Protein AF-0000000079569499 (afdb_homodimer)

Sequence (338 aa):
MSEPSSSSEVTPVIRQRVGAYGVLTREYAGARQLLLTRISPWDYGAGMWTLPGGGIDHGEHPDDGVRREFEEETSLRVHPVRPAVVTSLHVTDYNRAGVLEDFQGIGIVYFVEAEPGQDLDDLQILEQDSSTDAVEWINIDALGKTDRVLTNVAKAALTLLTAAPSAMRMSEPSSSSEVTPVIRQRVGAYGVLTREYAGARQLLLTRISPWDYGAGMWTLPGGGIDHGEHPDDGVRREFEEETSLRVHPVRPAVVTSLHVTDYNRAGVLEDFQGIGIVYFVEAEPGQDLDDLQILEQDSSTDAVEWINIDALGKTDRVLTNVAKAALTLLTAAPSAMR

Radius of gyration: 22.86 Å; Cα contacts (8 Å, |Δi|>4): 719; chains: 2; bounding box: 67×57×56 Å

Structure (mmCIF, N/CA/C/O backbone):
data_AF-0000000079569499-model_v1
#
loop_
_entity.id
_entity.type
_entity.pdbx_description
1 polymer 'NUDIX domain-containing protein'
#
loop_
_atom_site.group_PDB
_atom_site.id
_atom_site.type_symbol
_atom_site.label_atom_id
_atom_site.label_alt_id
_atom_site.label_comp_id
_atom_site.label_asym_id
_atom_site.label_entity_id
_atom_site.label_seq_id
_atom_site.pdbx_PDB_ins_code
_atom_site.Cartn_x
_atom_site.Cartn_y
_atom_site.Cartn_z
_atom_site.occupancy
_atom_site.B_iso_or_equiv
_atom_site.auth_seq_id
_atom_site.auth_comp_id
_atom_site.auth_asym_id
_atom_site.auth_atom_id
_atom_site.pdbx_PDB_model_num
ATOM 1 N N . MET A 1 1 ? 43.969 -18.922 28.656 1 31.02 1 MET A N 1
ATOM 2 C CA . MET A 1 1 ? 42.906 -19.219 27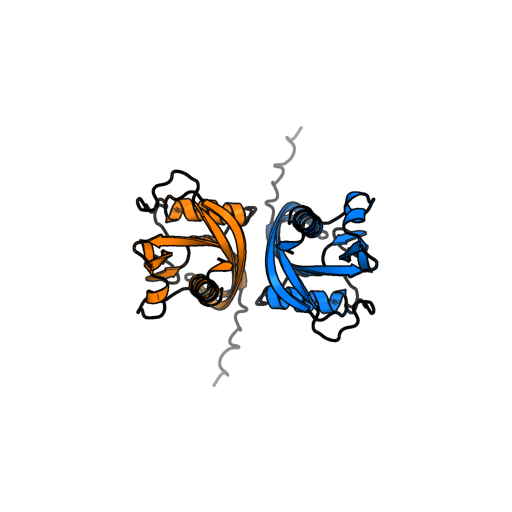.719 1 31.02 1 MET A CA 1
ATOM 3 C C . MET A 1 1 ? 42.219 -17.938 27.266 1 31.02 1 MET A C 1
ATOM 5 O O . MET A 1 1 ? 41.75 -17.141 28.094 1 31.02 1 MET A O 1
ATOM 9 N N . SER A 1 2 ? 42.5 -17.328 26.062 1 38.72 2 SER A N 1
ATOM 10 C CA . SER A 1 2 ? 42.062 -16.094 25.391 1 38.72 2 SER A CA 1
ATOM 11 C C . SER A 1 2 ? 40.562 -16.016 25.281 1 38.72 2 SER A C 1
ATOM 13 O O . SER A 1 2 ? 39.906 -17.031 25.031 1 38.72 2 SER A O 1
ATOM 15 N N . GLU A 1 3 ? 39.875 -15.102 25.938 1 42.59 3 GLU A N 1
ATOM 16 C CA . GLU A 1 3 ? 38.469 -14.82 25.844 1 42.59 3 GLU A CA 1
ATOM 17 C C . GLU A 1 3 ? 38 -14.805 24.391 1 42.59 3 GLU A C 1
ATOM 19 O O . GLU A 1 3 ? 38.688 -14.297 23.516 1 42.59 3 GLU A O 1
ATOM 24 N N . PRO A 1 4 ? 37.156 -15.812 23.906 1 40.69 4 PRO A N 1
ATOM 25 C CA . PRO A 1 4 ? 36.688 -15.797 22.516 1 40.69 4 PRO A CA 1
ATOM 26 C C . PRO A 1 4 ? 36.406 -14.383 22 1 40.69 4 PRO A C 1
ATOM 28 O O . PRO A 1 4 ? 36.219 -13.461 22.781 1 40.69 4 PRO A O 1
ATOM 31 N N . SER A 1 5 ? 36.812 -13.984 20.75 1 44.56 5 SER A N 1
ATOM 32 C CA . SER A 1 5 ? 36.719 -12.875 19.812 1 44.56 5 SER A CA 1
ATOM 33 C C . SER A 1 5 ? 35.375 -12.188 19.891 1 44.56 5 SER A C 1
ATOM 35 O O . SER A 1 5 ? 34.375 -12.805 20.312 1 44.56 5 SER A O 1
ATOM 37 N N . SER A 1 6 ? 35.156 -10.836 19.938 1 45.91 6 SER A N 1
ATOM 38 C CA . SER A 1 6 ? 34.125 -9.82 19.766 1 45.91 6 SER A CA 1
ATOM 39 C C . SER A 1 6 ? 33.156 -10.219 18.656 1 45.91 6 SER A C 1
ATOM 41 O O . SER A 1 6 ? 33.531 -10.359 17.5 1 45.91 6 SER A O 1
ATOM 43 N N . SER A 1 7 ? 32.281 -11.156 18.688 1 49 7 SER A N 1
ATOM 44 C CA . SER A 1 7 ? 31.234 -11.531 17.734 1 49 7 SER A CA 1
ATOM 45 C C . SER A 1 7 ? 30.703 -10.312 16.969 1 49 7 SER A C 1
ATOM 47 O O . SER A 1 7 ? 30.047 -9.453 17.562 1 49 7 SER A O 1
ATOM 49 N N . SER A 1 8 ? 31.375 -9.648 16.078 1 57.03 8 SER A N 1
ATOM 50 C CA . SER A 1 8 ? 31.047 -8.562 15.172 1 57.03 8 SER A CA 1
ATOM 51 C C . SER A 1 8 ? 29.578 -8.633 14.734 1 57.03 8 SER A C 1
ATOM 53 O O . SER A 1 8 ? 29.188 -9.57 14.039 1 57.03 8 SER A O 1
ATOM 55 N N . GLU A 1 9 ? 28.75 -8.25 15.508 1 69.44 9 GLU A N 1
ATOM 56 C CA . GLU A 1 9 ? 27.312 -8.25 15.25 1 69.44 9 GLU A CA 1
ATOM 57 C C . GLU A 1 9 ? 27.016 -7.723 13.852 1 69.44 9 GLU A C 1
ATOM 59 O O . GLU A 1 9 ? 27.359 -6.586 13.523 1 69.44 9 GLU A O 1
ATOM 64 N N . VAL A 1 10 ? 26.969 -8.523 12.875 1 81.88 10 VAL A N 1
ATOM 65 C CA . VAL A 1 10 ? 26.641 -8.188 11.492 1 81.88 10 VAL A CA 1
ATOM 66 C C . VAL A 1 10 ? 25.328 -7.414 11.453 1 81.88 10 VAL A C 1
ATOM 68 O O . VAL A 1 10 ? 24.312 -7.859 12.016 1 81.88 10 VAL A O 1
ATOM 71 N N . THR A 1 11 ? 25.375 -6.117 11.188 1 92.06 11 THR A N 1
ATOM 72 C CA . THR A 1 11 ? 24.188 -5.285 11.016 1 92.06 11 THR A CA 1
ATOM 73 C C . THR A 1 11 ? 23.422 -5.695 9.773 1 92.06 11 THR A C 1
ATOM 75 O O . THR A 1 11 ? 23.984 -5.766 8.68 1 92.06 11 THR A O 1
ATOM 78 N N . PRO A 1 12 ? 22.203 -6.066 9.883 1 96.12 12 PRO A N 1
ATOM 79 C CA . PRO A 1 12 ? 21.422 -6.484 8.719 1 96.12 12 PRO A CA 1
ATOM 80 C C . PRO A 1 12 ? 21.203 -5.355 7.711 1 96.12 12 PRO A C 1
ATOM 82 O O . PRO A 1 12 ? 21.094 -4.191 8.102 1 96.12 12 PRO A O 1
ATOM 85 N N . VAL A 1 13 ? 21.188 -5.754 6.41 1 96 13 VAL A N 1
ATOM 86 C CA . VAL A 1 13 ? 20.844 -4.812 5.355 1 96 13 VAL A CA 1
ATOM 87 C C . VAL A 1 13 ? 19.328 -4.637 5.305 1 96 13 VAL A C 1
ATOM 89 O O . VAL A 1 13 ? 18.578 -5.617 5.223 1 96 13 VAL A O 1
ATOM 92 N N . ILE A 1 14 ? 18.828 -3.381 5.348 1 96.75 14 ILE A N 1
ATOM 93 C CA . ILE A 1 14 ? 17.406 -3.084 5.316 1 96.75 14 ILE A CA 1
ATOM 94 C C . ILE A 1 14 ? 16.906 -3.127 3.877 1 96.75 14 ILE A C 1
ATOM 96 O O . ILE A 1 14 ? 17.5 -2.512 2.986 1 96.75 14 ILE A O 1
ATOM 100 N N . ARG A 1 15 ? 15.844 -3.9 3.641 1 96.25 15 ARG A N 1
ATOM 101 C CA . ARG A 1 15 ? 15.234 -4.012 2.322 1 96.25 15 ARG A CA 1
ATOM 102 C C . ARG A 1 15 ? 13.711 -3.932 2.416 1 96.25 15 ARG A C 1
ATOM 104 O O . ARG A 1 15 ? 13.109 -4.504 3.328 1 96.25 15 ARG A O 1
ATOM 111 N N . GLN A 1 16 ? 13.141 -3.178 1.576 1 97.12 16 GLN A N 1
ATOM 112 C CA . GLN A 1 16 ? 11.688 -3.117 1.437 1 97.12 16 GLN A CA 1
ATOM 113 C C . GLN A 1 16 ? 11.266 -3.379 -0.006 1 97.12 16 GLN A C 1
ATOM 115 O O . GLN A 1 16 ? 11.875 -2.852 -0.942 1 97.12 16 GLN A O 1
ATOM 120 N N . ARG A 1 17 ? 10.328 -4.25 -0.22 1 97 17 ARG A N 1
ATOM 121 C CA . ARG A 1 17 ? 9.781 -4.547 -1.542 1 97 17 ARG A CA 1
ATOM 122 C C . ARG A 1 17 ? 8.266 -4.398 -1.559 1 97 17 ARG A C 1
ATOM 124 O O . ARG A 1 17 ? 7.59 -4.777 -0.603 1 97 17 ARG A O 1
ATOM 131 N N . VAL A 1 18 ? 7.766 -3.814 -2.592 1 98.69 18 VAL A N 1
ATOM 132 C CA . VAL A 1 18 ? 6.328 -3.68 -2.803 1 98.69 18 VAL A CA 1
ATOM 133 C C . VAL A 1 18 ? 5.871 -4.641 -3.896 1 98.69 18 VAL A C 1
ATOM 135 O O . VAL A 1 18 ? 6.5 -4.73 -4.953 1 98.69 18 VAL A O 1
ATOM 138 N N . GLY A 1 19 ? 4.867 -5.387 -3.607 1 98.56 19 GLY A N 1
ATOM 139 C CA . GLY A 1 19 ? 4.215 -6.234 -4.594 1 98.56 19 GLY A CA 1
ATOM 140 C C . GLY A 1 19 ? 2.758 -5.887 -4.816 1 98.56 19 GLY A C 1
ATOM 141 O O . GLY A 1 19 ? 2.115 -5.297 -3.943 1 98.56 19 GLY A O 1
ATOM 142 N N . ALA A 1 20 ? 2.234 -6.176 -5.926 1 98.88 20 ALA A N 1
ATOM 143 C CA . ALA A 1 20 ? 0.837 -6 -6.312 1 98.88 20 ALA A CA 1
ATOM 144 C C . ALA A 1 20 ? 0.214 -7.332 -6.73 1 98.88 20 ALA A C 1
ATOM 146 O O . ALA A 1 20 ? 0.824 -8.102 -7.473 1 98.88 20 ALA A O 1
ATOM 147 N N . TYR A 1 21 ? -0.953 -7.582 -6.227 1 98.88 21 TYR A N 1
ATOM 148 C CA . TYR A 1 21 ? -1.625 -8.867 -6.395 1 98.88 21 TYR A CA 1
ATOM 149 C C . TYR A 1 21 ? -3.096 -8.672 -6.742 1 98.88 21 TYR A C 1
ATOM 151 O O . TYR A 1 21 ? -3.689 -7.645 -6.395 1 98.88 21 TYR A O 1
ATOM 159 N N . GLY A 1 22 ? -3.678 -9.625 -7.375 1 98.88 22 GLY A N 1
ATOM 160 C CA . GLY A 1 22 ? -5.062 -9.477 -7.793 1 98.88 22 GLY A CA 1
ATOM 161 C C . GLY A 1 22 ? -5.957 -10.602 -7.312 1 98.88 22 GLY A C 1
ATOM 162 O O . GLY A 1 22 ? -5.582 -11.773 -7.391 1 98.88 22 GLY A O 1
ATOM 163 N N . VAL A 1 23 ? -7.098 -10.234 -6.824 1 98.81 23 VAL A N 1
ATOM 164 C CA . VAL A 1 23 ? -8.18 -11.156 -6.488 1 98.81 23 VAL A CA 1
ATOM 165 C C . VAL A 1 23 ? -9.164 -11.234 -7.652 1 98.81 23 VAL A C 1
ATOM 167 O O . VAL A 1 23 ? -9.852 -10.258 -7.965 1 98.81 23 VAL A O 1
ATOM 170 N N . LEU A 1 24 ? -9.211 -12.297 -8.297 1 98.81 24 LEU A N 1
ATOM 171 C CA . LEU A 1 24 ? -10.195 -12.594 -9.336 1 98.81 24 LEU A CA 1
ATOM 172 C C . LEU A 1 24 ? -11.039 -13.797 -8.945 1 98.81 24 LEU A C 1
ATOM 174 O O . LEU A 1 24 ? -10.508 -14.891 -8.727 1 98.81 24 LEU A O 1
ATOM 178 N N . THR A 1 25 ? -12.352 -13.586 -8.875 1 98.06 25 THR A N 1
ATOM 179 C CA . THR A 1 25 ? -13.266 -14.656 -8.5 1 98.06 25 THR A CA 1
ATOM 180 C C . THR A 1 25 ? -14.266 -14.938 -9.617 1 98.06 25 THR A C 1
ATOM 182 O O . THR A 1 25 ? -14.453 -14.109 -10.516 1 98.06 25 THR A O 1
ATOM 185 N N . ARG A 1 26 ? -14.758 -16.031 -9.594 1 97.44 26 ARG A N 1
ATOM 186 C CA . ARG A 1 26 ? -15.852 -16.391 -10.484 1 97.44 26 ARG A CA 1
ATOM 187 C C . ARG A 1 26 ? -16.828 -17.344 -9.797 1 97.44 26 ARG A C 1
ATOM 189 O O . ARG A 1 26 ? -16.484 -17.953 -8.781 1 97.44 26 ARG A O 1
ATOM 196 N N . GLU A 1 27 ? -18.047 -17.344 -10.289 1 96.31 27 GLU A N 1
ATOM 197 C CA . GLU A 1 27 ? -19 -18.391 -9.938 1 96.31 27 GLU A CA 1
ATOM 198 C C . GLU A 1 27 ? -18.984 -19.516 -10.961 1 96.31 27 GLU A C 1
ATOM 200 O O . GLU A 1 27 ? -19.141 -19.266 -12.164 1 96.31 27 GLU A O 1
ATOM 205 N N . TYR A 1 28 ? -18.781 -20.719 -10.484 1 94.94 28 TYR A N 1
ATOM 206 C CA . TYR A 1 28 ? -18.75 -21.875 -11.367 1 94.94 28 TYR A CA 1
ATOM 207 C C . TYR A 1 28 ? -19.375 -23.094 -10.688 1 94.94 28 TYR A C 1
ATOM 209 O O . TYR A 1 28 ? -18.984 -23.469 -9.586 1 94.94 28 TYR A O 1
ATOM 217 N N . ALA A 1 29 ? -20.375 -23.656 -11.352 1 94.81 29 ALA A N 1
ATOM 218 C CA . ALA A 1 29 ? -21.062 -24.859 -10.891 1 94.81 29 ALA A CA 1
ATOM 219 C C . ALA A 1 29 ? -21.547 -24.703 -9.461 1 94.81 29 ALA A C 1
ATOM 221 O O . ALA A 1 29 ? -21.344 -25.594 -8.625 1 94.81 29 ALA A O 1
ATOM 222 N N . GLY A 1 30 ? -21.953 -23.516 -9.109 1 94.31 30 GLY A N 1
ATOM 223 C CA . GLY A 1 30 ? -22.594 -23.25 -7.828 1 94.31 30 GLY A CA 1
ATOM 224 C C . GLY A 1 30 ? -21.594 -22.906 -6.734 1 94.31 30 GLY A C 1
ATOM 225 O O . GLY A 1 30 ? -21.969 -22.781 -5.566 1 94.31 30 GLY A O 1
ATOM 226 N N . ALA A 1 31 ? -20.391 -22.875 -7.121 1 94.94 31 ALA A N 1
ATOM 227 C CA . ALA A 1 31 ? -19.359 -22.562 -6.133 1 94.94 31 ALA A CA 1
ATOM 228 C C . ALA A 1 31 ? -18.609 -21.281 -6.516 1 94.94 31 ALA A C 1
ATOM 230 O O . ALA A 1 31 ? -18.406 -21.016 -7.703 1 94.94 31 ALA A O 1
ATOM 231 N N . ARG A 1 32 ? -18.297 -20.562 -5.5 1 95.56 32 ARG A N 1
ATOM 232 C CA . ARG A 1 32 ? -17.406 -19.422 -5.719 1 95.56 32 ARG A CA 1
ATOM 233 C C . ARG A 1 32 ? -15.945 -19.859 -5.727 1 95.56 32 ARG A C 1
ATOM 235 O O . ARG A 1 32 ? -15.5 -20.562 -4.812 1 95.56 32 ARG A O 1
ATOM 242 N N . GLN A 1 33 ? -15.242 -19.406 -6.801 1 97.31 33 GLN A N 1
ATOM 243 C CA . GLN A 1 33 ? -13.852 -19.812 -6.957 1 97.31 33 GLN A CA 1
ATOM 244 C C . GLN A 1 33 ? -12.922 -18.609 -6.977 1 97.31 33 GLN A C 1
ATOM 246 O O . GLN A 1 33 ? -13.312 -17.531 -7.414 1 97.31 33 GLN A O 1
ATOM 251 N N . LEU A 1 34 ? -11.766 -18.859 -6.492 1 97.88 34 LEU A N 1
ATOM 252 C CA . LEU A 1 34 ? -10.672 -17.891 -6.492 1 97.88 34 LEU A CA 1
ATOM 253 C C . LEU A 1 34 ? -9.516 -18.375 -7.367 1 97.88 34 LEU A C 1
ATOM 255 O O . LEU A 1 34 ? -9.133 -19.547 -7.297 1 97.88 34 LEU A O 1
ATOM 259 N N . LEU A 1 35 ? -9.016 -17.484 -8.242 1 98.62 35 LEU A N 1
ATOM 260 C CA . LEU A 1 35 ? -7.867 -17.859 -9.062 1 98.62 35 LEU A CA 1
ATOM 261 C C . LEU A 1 35 ? -6.57 -17.734 -8.273 1 98.62 35 LEU A C 1
ATOM 263 O O . LEU A 1 35 ? -6.266 -16.656 -7.734 1 98.62 35 LEU A O 1
ATOM 267 N N . LEU A 1 36 ? -5.852 -18.812 -8.195 1 98.19 36 LEU A N 1
ATOM 268 C CA . LEU A 1 36 ? -4.582 -18.828 -7.477 1 98.19 36 LEU A CA 1
ATOM 269 C C . LEU A 1 36 ? -3.469 -19.391 -8.359 1 98.19 36 LEU A C 1
ATOM 271 O O . LEU A 1 36 ? -3.74 -20.094 -9.336 1 98.19 36 LEU A O 1
ATOM 275 N N . THR A 1 37 ? -2.238 -19.016 -8.023 1 97.56 37 THR A N 1
ATOM 276 C CA . THR A 1 37 ? -1.041 -19.609 -8.617 1 97.56 37 THR A CA 1
ATOM 277 C C . THR A 1 37 ? -0.187 -20.281 -7.547 1 97.56 37 THR A C 1
ATOM 279 O O . THR A 1 37 ? -0.33 -20 -6.359 1 97.56 37 THR A O 1
ATOM 282 N N . ARG A 1 38 ? 0.609 -21.188 -7.988 1 96.19 38 ARG A N 1
ATOM 283 C CA . ARG A 1 38 ? 1.53 -21.875 -7.086 1 96.19 38 ARG A CA 1
ATOM 284 C C . ARG A 1 38 ? 2.971 -21.453 -7.352 1 96.19 38 ARG A C 1
ATOM 286 O O . ARG A 1 38 ? 3.395 -21.375 -8.508 1 96.19 38 ARG A O 1
ATOM 293 N N . ILE A 1 39 ? 3.686 -21.141 -6.277 1 95.12 39 ILE A N 1
ATOM 294 C CA . ILE A 1 39 ? 5.078 -20.719 -6.379 1 95.12 39 ILE A CA 1
ATOM 295 C C . ILE A 1 39 ? 5.953 -21.906 -6.777 1 95.12 39 ILE A C 1
ATOM 297 O O . ILE A 1 39 ? 5.852 -22.969 -6.184 1 95.12 39 ILE A O 1
ATOM 301 N N . SER A 1 40 ? 6.801 -21.656 -7.727 1 93.69 40 SER A N 1
ATOM 302 C CA . SER A 1 40 ? 7.656 -22.688 -8.289 1 93.69 40 SER A CA 1
ATOM 303 C C . SER A 1 40 ? 8.656 -23.203 -7.254 1 93.69 40 SER A C 1
ATOM 305 O O . SER A 1 40 ? 9.016 -22.484 -6.324 1 93.69 40 SER A O 1
ATOM 307 N N . PRO A 1 41 ? 9.164 -24.422 -7.426 1 84.44 41 PRO A N 1
ATOM 308 C CA . PRO A 1 41 ? 10.078 -25.047 -6.469 1 84.44 41 PRO A CA 1
ATOM 309 C C . PRO A 1 41 ? 11.398 -24.281 -6.32 1 84.44 41 PRO A C 1
ATOM 311 O O . PRO A 1 41 ? 12.102 -24.453 -5.32 1 84.44 41 PRO A O 1
ATOM 314 N N . TRP A 1 42 ? 11.75 -23.516 -7.145 1 81.31 42 TRP A N 1
ATOM 315 C CA . TRP A 1 42 ? 13.062 -22.859 -7.113 1 81.31 42 TRP A CA 1
ATOM 316 C C . TRP A 1 42 ? 12.969 -21.469 -6.5 1 81.31 42 TRP A C 1
ATOM 318 O O . TRP A 1 42 ? 13.984 -20.797 -6.332 1 81.31 42 TRP A O 1
ATOM 328 N N . ASP A 1 43 ? 11.812 -21.109 -6.109 1 80.44 43 ASP A N 1
ATOM 329 C CA . ASP A 1 43 ? 11.617 -19.766 -5.59 1 80.44 43 ASP A CA 1
ATOM 330 C C . ASP A 1 43 ? 11.328 -19.781 -4.09 1 80.44 43 ASP A C 1
ATOM 332 O O . ASP A 1 43 ? 11.078 -20.859 -3.52 1 80.44 43 ASP A O 1
ATOM 336 N N . TYR A 1 44 ? 11.461 -18.656 -3.492 1 79.19 44 TYR A N 1
ATOM 337 C CA . TYR A 1 44 ? 11.086 -18.516 -2.092 1 79.19 44 TYR A CA 1
ATOM 338 C C . TYR A 1 44 ? 9.594 -18.766 -1.897 1 79.19 44 TYR A C 1
ATOM 340 O O . TYR A 1 44 ? 8.758 -18.203 -2.605 1 79.19 44 TYR A O 1
ATOM 348 N N . GLY A 1 45 ? 9.305 -19.703 -0.957 1 85.19 45 GLY A N 1
ATOM 349 C CA . GLY A 1 45 ? 7.922 -20.094 -0.733 1 85.19 45 GLY A CA 1
ATOM 350 C C . GLY A 1 45 ? 7.465 -21.219 -1.641 1 85.19 45 GLY A C 1
ATOM 351 O O . GLY A 1 45 ? 6.277 -21.328 -1.955 1 85.19 45 GLY A O 1
ATOM 352 N N . ALA A 1 46 ? 8.32 -22.016 -2.031 1 88.38 46 ALA A N 1
ATOM 353 C CA . ALA A 1 46 ? 8.055 -23.109 -2.955 1 88.38 46 ALA A CA 1
ATOM 354 C C . ALA A 1 46 ? 6.875 -23.953 -2.48 1 88.38 46 ALA A C 1
ATOM 356 O O . ALA A 1 46 ? 6.812 -24.344 -1.314 1 88.38 46 ALA A O 1
ATOM 357 N N . GLY A 1 47 ? 5.953 -24.062 -3.467 1 92.19 47 GLY A N 1
ATOM 358 C CA . GLY A 1 47 ? 4.82 -24.922 -3.201 1 92.19 47 GLY A CA 1
ATOM 359 C C . GLY A 1 47 ? 3.639 -24.203 -2.592 1 92.19 47 GLY A C 1
ATOM 360 O O . GLY A 1 47 ? 2.525 -24.734 -2.562 1 92.19 47 GLY A O 1
ATOM 361 N N . MET A 1 48 ? 3.857 -23.031 -2.131 1 94.75 48 MET A N 1
ATOM 362 C CA . MET A 1 48 ? 2.754 -22.266 -1.554 1 94.75 48 MET A CA 1
ATOM 363 C C . MET A 1 48 ? 1.845 -21.719 -2.646 1 94.75 48 MET A C 1
ATOM 365 O O . MET A 1 48 ? 2.291 -21.469 -3.77 1 94.75 48 MET A O 1
ATOM 369 N N . TRP A 1 49 ? 0.609 -21.578 -2.318 1 96.44 49 TRP A N 1
ATOM 370 C CA . TRP A 1 49 ? -0.362 -20.953 -3.215 1 96.44 49 TRP A CA 1
ATOM 371 C C . TRP A 1 49 ? -0.548 -19.469 -2.879 1 96.44 49 TRP A C 1
ATOM 373 O O . TRP A 1 49 ? -0.6 -19.094 -1.705 1 96.44 49 TRP A O 1
ATOM 383 N N . THR A 1 50 ? -0.601 -18.734 -3.902 1 97.5 50 THR A N 1
ATOM 384 C CA . THR A 1 50 ? -0.64 -17.281 -3.748 1 97.5 50 THR A CA 1
ATOM 385 C C . THR A 1 50 ? -1.584 -16.656 -4.77 1 97.5 50 THR A C 1
ATOM 387 O O . THR A 1 50 ? -2.217 -17.359 -5.555 1 97.5 50 THR A O 1
ATOM 390 N N . LEU A 1 51 ? -1.831 -15.375 -4.652 1 98.69 51 LEU A N 1
ATOM 391 C CA . LEU A 1 51 ? -2.543 -14.617 -5.676 1 98.69 51 LEU A CA 1
ATOM 392 C C . LEU A 1 51 ? -1.63 -14.312 -6.859 1 98.69 51 LEU A C 1
ATOM 394 O O . LEU A 1 51 ? -0.439 -14.047 -6.676 1 98.69 51 LEU A O 1
ATOM 398 N N . PRO A 1 52 ? -2.207 -14.375 -8.109 1 98.44 52 PRO A N 1
ATOM 399 C CA . PRO A 1 52 ? -1.381 -13.836 -9.195 1 98.44 52 PRO A CA 1
ATOM 400 C C . PRO A 1 52 ? -0.899 -12.414 -8.914 1 98.44 52 PRO A C 1
ATOM 402 O O . PRO A 1 52 ? -1.677 -11.578 -8.445 1 98.44 52 PRO A O 1
ATOM 405 N N . GLY A 1 53 ? 0.243 -12.172 -9.141 1 97.94 53 GLY A N 1
ATOM 406 C CA . GLY A 1 53 ? 0.899 -10.922 -8.805 1 97.94 53 GLY A CA 1
ATOM 407 C C . GLY A 1 53 ? 2.367 -11.086 -8.453 1 97.94 53 GLY A C 1
ATOM 408 O O . GLY A 1 53 ? 2.932 -12.172 -8.633 1 97.94 53 GLY A O 1
ATOM 409 N N . GLY A 1 54 ? 3.014 -10.023 -8.055 1 96.81 54 GLY A N 1
ATOM 410 C CA . GLY A 1 54 ? 4.43 -10.031 -7.715 1 96.81 54 GLY A CA 1
ATOM 411 C C . GLY A 1 54 ? 5 -8.648 -7.496 1 96.81 54 GLY A C 1
ATOM 412 O O . GLY A 1 54 ? 4.254 -7.668 -7.414 1 96.81 54 GLY A O 1
ATOM 413 N N . GLY A 1 55 ? 6.277 -8.656 -7.316 1 97 55 GLY A N 1
ATOM 414 C CA . GLY A 1 55 ? 6.949 -7.375 -7.141 1 97 55 GLY A CA 1
ATOM 415 C C . GLY A 1 55 ? 6.738 -6.426 -8.305 1 97 55 GLY A C 1
ATOM 416 O O . GLY A 1 55 ? 6.73 -6.852 -9.461 1 97 55 GLY A O 1
ATOM 417 N N . ILE A 1 56 ? 6.555 -5.105 -7.992 1 98.06 56 ILE A N 1
ATOM 418 C CA . ILE A 1 56 ? 6.473 -4.105 -9.047 1 98.06 56 ILE A CA 1
ATOM 419 C C . ILE A 1 56 ? 7.875 -3.682 -9.477 1 98.06 56 ILE A C 1
ATOM 421 O O . ILE A 1 56 ? 8.805 -3.707 -8.664 1 98.06 56 ILE A O 1
ATOM 425 N N . ASP A 1 57 ? 8.062 -3.293 -10.719 1 97.5 57 ASP A N 1
ATOM 426 C CA . ASP A 1 57 ? 9.312 -2.709 -11.18 1 97.5 57 ASP A CA 1
ATOM 427 C C . ASP A 1 57 ? 9.461 -1.271 -10.695 1 97.5 57 ASP A C 1
ATOM 429 O O . ASP A 1 57 ? 8.469 -0.583 -10.461 1 97.5 57 ASP A O 1
ATOM 433 N N . HIS A 1 58 ? 10.68 -0.894 -10.508 1 97.75 58 HIS A N 1
ATOM 434 C CA . HIS A 1 58 ? 10.906 0.488 -10.094 1 97.75 58 HIS A CA 1
ATOM 435 C C . HIS A 1 58 ? 10.266 1.465 -11.078 1 97.75 58 HIS A C 1
ATOM 437 O O . HIS A 1 58 ? 10.469 1.354 -12.289 1 97.75 58 HIS A O 1
ATOM 443 N N . GLY A 1 59 ? 9.539 2.402 -10.602 1 97.88 59 GLY A N 1
ATOM 444 C CA . GLY A 1 59 ? 8.859 3.387 -11.43 1 97.88 59 GLY A CA 1
ATOM 445 C C . GLY A 1 59 ? 7.504 2.916 -11.93 1 97.88 59 GLY A C 1
ATOM 446 O O . GLY A 1 59 ? 6.711 3.713 -12.43 1 97.88 59 GLY A O 1
ATOM 447 N N . GLU A 1 60 ? 7.211 1.667 -11.75 1 98.12 60 GLU A N 1
ATOM 448 C CA . GLU A 1 60 ? 5.961 1.076 -12.211 1 98.12 60 GLU A CA 1
ATOM 449 C C . GLU A 1 60 ? 4.82 1.354 -11.234 1 98.12 60 GLU A C 1
ATOM 451 O O . GLU A 1 60 ? 4.984 1.196 -10.023 1 98.12 60 GLU A O 1
ATOM 456 N N . HIS A 1 61 ? 3.711 1.904 -11.742 1 98.62 61 HIS A N 1
ATOM 457 C CA . HIS A 1 61 ? 2.531 2.006 -10.891 1 98.62 61 HIS A CA 1
ATOM 458 C C . HIS A 1 61 ? 2.033 0.627 -10.469 1 98.62 61 HIS A C 1
ATOM 460 O O . HIS A 1 61 ? 1.956 -0.287 -11.297 1 98.62 61 HIS A O 1
ATOM 466 N N . PRO A 1 62 ? 1.628 0.48 -9.211 1 98.75 62 PRO A N 1
ATOM 467 C CA . PRO A 1 62 ? 1.164 -0.833 -8.758 1 98.75 62 PRO A CA 1
ATOM 468 C C . PRO A 1 62 ? 0.019 -1.38 -9.609 1 98.75 62 PRO A C 1
ATOM 470 O O . PRO A 1 62 ? -0.077 -2.592 -9.812 1 98.75 62 PRO A O 1
ATOM 473 N N . ASP A 1 63 ? -0.839 -0.498 -10.164 1 98.75 63 ASP A N 1
ATOM 474 C CA . ASP A 1 63 ? -1.893 -0.929 -11.07 1 98.75 63 ASP A CA 1
ATOM 475 C C . ASP A 1 63 ? -1.308 -1.632 -12.297 1 98.75 63 ASP A C 1
ATOM 477 O O . ASP A 1 63 ? -1.835 -2.652 -12.742 1 98.75 63 ASP A O 1
ATOM 481 N N . ASP A 1 64 ? -0.264 -1.091 -12.805 1 98.69 64 ASP A N 1
ATOM 482 C CA . ASP A 1 64 ? 0.38 -1.677 -13.977 1 98.69 64 ASP A CA 1
ATOM 483 C C . ASP A 1 64 ? 1.103 -2.973 -13.617 1 98.69 64 ASP A C 1
ATOM 485 O O . ASP A 1 64 ? 1.147 -3.908 -14.422 1 98.69 64 ASP A O 1
ATOM 489 N N . GLY A 1 65 ? 1.644 -2.992 -12.406 1 98.44 65 GLY A N 1
ATOM 490 C CA . GLY A 1 65 ? 2.301 -4.199 -11.93 1 98.44 65 GLY A CA 1
ATOM 491 C C . GLY A 1 65 ? 1.376 -5.398 -11.867 1 98.44 65 GLY A C 1
ATOM 492 O O . GLY A 1 65 ? 1.707 -6.473 -12.375 1 98.44 65 GLY A O 1
ATOM 493 N N . VAL A 1 66 ? 0.2 -5.219 -11.273 1 98.62 66 VAL A N 1
ATOM 494 C CA . VAL A 1 66 ? -0.728 -6.336 -11.133 1 98.62 66 VAL A CA 1
ATOM 495 C C . VAL A 1 66 ? -1.216 -6.773 -12.516 1 98.62 66 VAL A C 1
ATOM 497 O O . VAL A 1 66 ? -1.401 -7.965 -12.766 1 98.62 66 VAL A O 1
ATOM 500 N N . ARG A 1 67 ? -1.442 -5.824 -13.469 1 98.62 67 ARG A N 1
ATOM 501 C CA . ARG A 1 67 ? -1.84 -6.172 -14.828 1 98.62 67 ARG A CA 1
ATOM 502 C C . ARG A 1 67 ? -0.777 -7.027 -15.508 1 98.62 67 ARG A C 1
ATOM 504 O O . ARG A 1 67 ? -1.086 -8.078 -16.078 1 98.62 67 ARG A O 1
ATOM 511 N N . ARG A 1 68 ? 0.459 -6.578 -15.438 1 98 68 ARG A N 1
ATOM 512 C CA . ARG A 1 68 ? 1.567 -7.27 -16.078 1 98 68 ARG A CA 1
ATOM 513 C C . ARG A 1 68 ? 1.764 -8.664 -15.5 1 98 68 ARG A C 1
ATOM 515 O O . ARG A 1 68 ? 1.797 -9.648 -16.234 1 98 68 ARG A O 1
ATOM 522 N N . GLU A 1 69 ? 1.851 -8.719 -14.18 1 97.62 69 GLU A N 1
ATOM 523 C CA . GLU A 1 69 ? 2.088 -9.992 -13.508 1 97.62 69 GLU A CA 1
ATOM 524 C C . GLU A 1 69 ? 0.94 -10.969 -13.75 1 97.62 69 GLU A C 1
ATOM 526 O O . GLU A 1 69 ? 1.162 -12.172 -13.891 1 97.62 69 GLU A O 1
ATOM 531 N N . PHE A 1 70 ? -0.297 -10.523 -13.781 1 98 70 PHE A N 1
ATOM 532 C CA . PHE A 1 70 ? -1.452 -11.375 -14.031 1 98 70 PHE A CA 1
ATOM 533 C C . PHE A 1 70 ? -1.36 -12.023 -15.414 1 98 70 PHE A C 1
ATOM 535 O O . PHE A 1 70 ? -1.607 -13.219 -15.562 1 98 70 PHE A O 1
ATOM 542 N N . GLU A 1 71 ? -1.021 -11.164 -16.344 1 97.88 71 GLU A N 1
ATOM 543 C CA . GLU A 1 71 ? -0.89 -11.688 -17.703 1 97.88 71 GLU A CA 1
ATOM 544 C C . GLU A 1 71 ? 0.24 -12.703 -17.797 1 97.88 71 GLU A C 1
ATOM 546 O O . GLU A 1 71 ? 0.069 -13.781 -18.375 1 97.88 71 GLU A O 1
ATOM 551 N N . GLU A 1 72 ? 1.311 -12.391 -17.219 1 97.62 72 GLU A N 1
ATOM 552 C CA . GLU A 1 72 ? 2.477 -13.266 -17.25 1 97.62 72 GLU A CA 1
ATOM 553 C C . GLU A 1 72 ? 2.174 -14.609 -16.594 1 97.62 72 GLU A C 1
ATOM 555 O O . GLU A 1 72 ? 2.584 -15.664 -17.094 1 97.62 72 GLU A O 1
ATOM 560 N N . GLU A 1 73 ? 1.428 -14.57 -15.477 1 97.94 73 GLU A N 1
ATOM 561 C CA . GLU A 1 73 ? 1.282 -15.758 -14.641 1 97.94 73 GLU A CA 1
ATOM 562 C C . GLU A 1 73 ? 0.022 -16.531 -15.008 1 97.94 73 GLU A C 1
ATOM 564 O O . GLU A 1 73 ? -0.122 -17.703 -14.633 1 97.94 73 GLU A O 1
ATOM 569 N N . THR A 1 74 ? -1.004 -15.953 -15.766 1 98.06 74 THR A N 1
ATOM 570 C CA . THR A 1 74 ? -2.295 -16.609 -15.969 1 98.06 74 THR A CA 1
ATOM 571 C C . THR A 1 74 ? -2.758 -16.438 -17.406 1 98.06 74 THR A C 1
ATOM 573 O O . THR A 1 74 ? -3.725 -17.078 -17.828 1 98.06 74 THR A O 1
ATOM 576 N N . SER A 1 75 ? -2.09 -15.586 -18.203 1 98.12 75 SER A N 1
ATOM 577 C CA . SER A 1 75 ? -2.441 -15.219 -19.578 1 98.12 75 SER A CA 1
ATOM 578 C C . SER A 1 75 ? -3.686 -14.336 -19.609 1 98.12 75 SER A C 1
ATOM 580 O O . SER A 1 75 ? -4.133 -13.922 -20.672 1 98.12 75 SER A O 1
ATOM 582 N N . LEU A 1 76 ? -4.289 -14.023 -18.484 1 98.44 76 LEU A N 1
ATOM 583 C CA . LEU A 1 76 ? -5.484 -13.188 -18.438 1 98.44 76 LEU A CA 1
ATOM 584 C C . LEU A 1 76 ? -5.105 -11.711 -18.391 1 98.44 76 LEU A C 1
ATOM 586 O O . LEU A 1 76 ? -4.176 -11.328 -17.672 1 98.44 76 LEU A O 1
ATOM 590 N N . ARG A 1 77 ? -5.734 -10.969 -19.188 1 98.56 77 ARG A N 1
ATOM 591 C CA . ARG A 1 77 ? -5.676 -9.516 -19.062 1 98.56 77 ARG A CA 1
ATOM 592 C C . ARG A 1 77 ? -6.75 -9.008 -18.109 1 98.56 77 ARG A C 1
ATOM 594 O O . ARG A 1 77 ? -7.93 -9.32 -18.266 1 98.56 77 ARG A O 1
ATOM 601 N N . VAL A 1 78 ? -6.336 -8.227 -17.078 1 98.75 78 VAL A N 1
ATOM 602 C CA . VAL A 1 78 ? -7.281 -7.773 -16.062 1 98.75 78 VAL A CA 1
ATOM 603 C C . VAL A 1 78 ? -7.148 -6.266 -15.867 1 98.75 78 VAL A C 1
ATOM 605 O O . VAL A 1 78 ? -6.168 -5.66 -16.297 1 98.75 78 VAL A O 1
ATOM 608 N N . HIS A 1 79 ? -8.117 -5.66 -15.328 1 98 79 HIS A N 1
ATOM 609 C CA . HIS A 1 79 ? -8.047 -4.289 -14.836 1 98 79 HIS A CA 1
ATOM 610 C C . HIS A 1 79 ? -8.289 -4.234 -13.328 1 98 79 HIS A C 1
ATOM 612 O O . HIS A 1 79 ? -9.211 -4.875 -12.82 1 98 79 HIS A O 1
ATOM 618 N N . PRO A 1 80 ? -7.379 -3.543 -12.664 1 98.31 80 PRO A N 1
ATOM 619 C CA . PRO A 1 80 ? -7.633 -3.334 -11.234 1 98.31 80 PRO A CA 1
ATOM 620 C C . PRO A 1 80 ? -8.859 -2.461 -10.977 1 98.31 80 PRO A C 1
ATOM 622 O O . PRO A 1 80 ? -8.992 -1.39 -11.57 1 98.31 80 PRO A O 1
ATOM 625 N N . VAL A 1 81 ? -9.758 -2.893 -10.109 1 97.75 81 VAL A N 1
ATOM 626 C CA . VAL A 1 81 ? -10.961 -2.15 -9.758 1 97.75 81 VAL A CA 1
ATOM 627 C C . VAL A 1 81 ? -10.672 -1.216 -8.586 1 97.75 81 VAL A C 1
ATOM 629 O O . VAL A 1 81 ? -10.93 -0.012 -8.664 1 97.75 81 VAL A O 1
ATOM 632 N N . ARG A 1 82 ? -10.156 -1.742 -7.523 1 96.94 82 ARG A N 1
ATOM 633 C CA . ARG A 1 82 ? -9.766 -1.003 -6.328 1 96.94 82 ARG A CA 1
ATOM 634 C C . ARG A 1 82 ? -8.859 -1.847 -5.434 1 96.94 82 ARG A C 1
ATOM 636 O O . ARG A 1 82 ? -8.93 -3.076 -5.461 1 96.94 82 ARG A O 1
ATOM 643 N N . PRO A 1 83 ? -8.023 -1.141 -4.648 1 98.44 83 PRO A N 1
ATOM 644 C CA . PRO A 1 83 ? -7.312 -1.911 -3.625 1 98.44 83 PRO A CA 1
ATOM 645 C C . PRO A 1 83 ? -8.258 -2.51 -2.582 1 98.44 83 PRO A C 1
ATOM 647 O O . PRO A 1 83 ? -9.227 -1.865 -2.182 1 98.44 83 PRO A O 1
ATOM 650 N N . ALA A 1 84 ? -8.016 -3.766 -2.248 1 97.88 84 ALA A N 1
ATOM 651 C CA . ALA A 1 84 ? -8.859 -4.484 -1.298 1 97.88 84 ALA A CA 1
ATOM 652 C C . ALA A 1 84 ? -8.258 -4.457 0.103 1 97.88 84 ALA A C 1
ATOM 654 O O . ALA A 1 84 ? -8.953 -4.18 1.082 1 97.88 84 ALA A O 1
ATOM 655 N N . VAL A 1 85 ? -7.012 -4.75 0.16 1 98.31 85 VAL A N 1
ATOM 656 C CA . VAL A 1 85 ? -6.316 -4.844 1.439 1 98.31 85 VAL A CA 1
ATOM 657 C C . VAL A 1 85 ? -4.812 -4.711 1.222 1 98.31 85 VAL A C 1
ATOM 659 O O . VAL A 1 85 ? -4.316 -4.93 0.112 1 98.31 85 VAL A O 1
ATOM 662 N N . VAL A 1 86 ? -4.102 -4.238 2.236 1 98.81 86 VAL A N 1
ATOM 663 C CA . VAL A 1 86 ? -2.645 -4.172 2.225 1 98.81 86 VAL A CA 1
ATOM 664 C C . VAL A 1 86 ? -2.076 -5.141 3.264 1 98.81 86 VAL A C 1
ATOM 666 O O . VAL A 1 86 ? -2.584 -5.223 4.383 1 98.81 86 VAL A O 1
ATOM 669 N N . THR A 1 87 ? -1.083 -5.93 2.852 1 98.62 87 THR A N 1
ATOM 670 C CA . THR A 1 87 ? -0.391 -6.824 3.773 1 98.62 87 THR A CA 1
ATOM 671 C C . THR A 1 87 ? 1.045 -6.363 4 1 98.62 87 THR A C 1
ATOM 673 O O . THR A 1 87 ? 1.601 -5.621 3.186 1 98.62 87 THR A O 1
ATOM 676 N N . SER A 1 88 ? 1.605 -6.727 5.113 1 98.31 88 SER A N 1
ATOM 677 C CA . SER A 1 88 ? 3.004 -6.469 5.441 1 98.31 88 SER A CA 1
ATOM 678 C C . SER A 1 88 ? 3.645 -7.672 6.125 1 98.31 88 SER A C 1
ATOM 680 O O . SER A 1 88 ? 3.068 -8.242 7.055 1 98.31 88 SER A O 1
ATOM 682 N N . LEU A 1 89 ? 4.727 -8.078 5.543 1 96.62 89 LEU A N 1
ATOM 683 C CA . LEU A 1 89 ? 5.566 -9.125 6.125 1 96.62 89 LEU A CA 1
ATOM 684 C C . LEU A 1 89 ? 6.941 -8.57 6.488 1 96.62 89 LEU A C 1
ATOM 686 O O . LEU A 1 89 ? 7.562 -7.863 5.691 1 96.62 89 LEU A O 1
ATOM 690 N N . HIS A 1 90 ? 7.41 -8.805 7.676 1 97 90 HIS A N 1
ATOM 691 C CA . HIS A 1 90 ? 8.711 -8.352 8.156 1 97 90 HIS A CA 1
ATOM 692 C C . HIS A 1 90 ? 9.523 -9.516 8.711 1 97 90 HIS A C 1
ATOM 694 O O . HIS A 1 90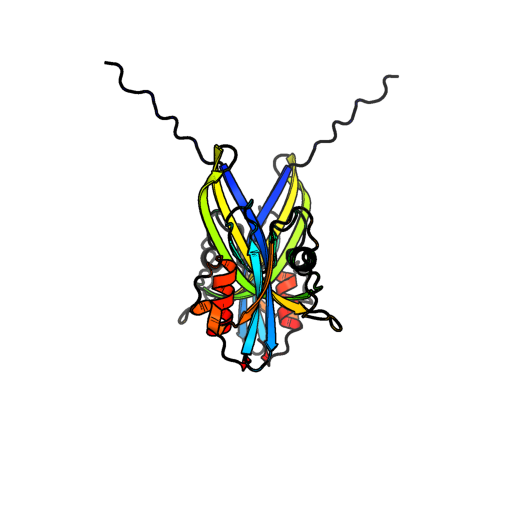 ? 9.125 -10.148 9.688 1 97 90 HIS A O 1
ATOM 700 N N . VAL A 1 91 ? 10.641 -9.781 8.109 1 95.44 91 VAL A N 1
ATOM 701 C CA . VAL A 1 91 ? 11.469 -10.914 8.5 1 95.44 91 VAL A CA 1
ATOM 702 C C . VAL A 1 91 ? 12.938 -10.508 8.477 1 95.44 91 VAL A C 1
ATOM 704 O O . VAL A 1 91 ? 13.352 -9.695 7.648 1 95.44 91 VAL A O 1
ATOM 707 N N . THR A 1 92 ? 13.742 -10.906 9.414 1 95.56 92 THR A N 1
ATOM 708 C CA . THR A 1 92 ? 15.195 -10.797 9.398 1 95.56 92 THR A CA 1
ATOM 709 C C . THR A 1 92 ? 15.836 -12.172 9.211 1 95.56 92 THR A C 1
ATOM 711 O O . THR A 1 92 ? 15.695 -13.047 10.062 1 95.56 92 THR A O 1
ATOM 714 N N . ASP A 1 93 ? 16.469 -12.344 8.102 1 94.31 93 ASP A N 1
ATOM 715 C CA . ASP A 1 93 ? 17.062 -13.633 7.777 1 94.31 93 ASP A CA 1
ATOM 716 C C . ASP A 1 93 ? 18.172 -13.477 6.742 1 94.31 93 ASP A C 1
ATOM 718 O O . ASP A 1 93 ? 18.391 -12.383 6.215 1 94.31 93 ASP A O 1
ATOM 722 N N . TYR A 1 94 ? 18.906 -14.508 6.602 1 91.94 94 TYR A N 1
ATOM 723 C CA . TYR A 1 94 ? 19.938 -14.531 5.566 1 91.94 94 TYR A CA 1
ATOM 724 C C . TYR A 1 94 ? 19.328 -14.852 4.203 1 91.94 94 TYR A C 1
ATOM 726 O O . TYR A 1 94 ? 18.484 -15.734 4.086 1 91.94 94 TYR A O 1
ATOM 734 N N . ASN A 1 95 ? 19.766 -14.023 3.207 1 87.06 95 ASN A N 1
ATOM 735 C CA . ASN A 1 95 ? 19.312 -14.352 1.859 1 87.06 95 ASN A CA 1
ATOM 736 C C . ASN A 1 95 ? 20.141 -15.469 1.242 1 87.06 95 ASN A C 1
ATOM 738 O O . ASN A 1 95 ? 21 -16.062 1.911 1 87.06 95 ASN A O 1
ATOM 742 N N . ARG A 1 96 ? 19.797 -15.914 0.048 1 83.31 96 ARG A N 1
ATOM 743 C CA . ARG A 1 96 ? 20.438 -17.047 -0.614 1 83.31 96 ARG A CA 1
ATOM 744 C C . ARG A 1 96 ? 21.938 -16.797 -0.795 1 83.31 96 ARG A C 1
ATOM 746 O O . ARG A 1 96 ? 22.719 -17.734 -0.902 1 83.31 96 ARG A O 1
ATOM 753 N N . ALA A 1 97 ? 22.375 -15.555 -0.812 1 89.5 97 ALA A N 1
ATOM 754 C CA . ALA A 1 97 ? 23.781 -15.188 -0.987 1 89.5 97 ALA A CA 1
ATOM 755 C C . ALA A 1 97 ? 24.5 -15.109 0.356 1 89.5 97 ALA A C 1
ATOM 757 O O . ALA A 1 97 ? 25.672 -14.75 0.418 1 89.5 97 ALA A O 1
ATOM 758 N N . GLY A 1 98 ? 23.766 -15.297 1.375 1 90.44 98 GLY A N 1
ATOM 759 C CA . GLY A 1 98 ? 24.375 -15.305 2.697 1 90.44 98 GLY A CA 1
ATOM 760 C C . GLY A 1 98 ? 24.391 -13.938 3.348 1 90.44 98 GLY A C 1
ATOM 761 O O . GLY A 1 98 ? 25.109 -13.727 4.332 1 90.44 98 GLY A O 1
ATOM 762 N N . VAL A 1 99 ? 23.75 -13.016 2.773 1 92.69 99 VAL A N 1
ATOM 763 C CA . VAL A 1 99 ? 23.672 -11.672 3.338 1 92.69 99 VAL A CA 1
ATOM 764 C C . VAL A 1 99 ? 22.516 -11.586 4.324 1 92.69 99 VAL A C 1
ATOM 766 O O . VAL A 1 99 ? 21.391 -11.977 4.004 1 92.69 99 VAL A O 1
ATOM 769 N N . LEU A 1 100 ? 22.766 -11.07 5.516 1 95.12 100 LEU A N 1
ATOM 770 C CA . LEU A 1 100 ? 21.719 -10.852 6.504 1 95.12 100 LEU A CA 1
ATOM 771 C C . LEU A 1 100 ? 20.875 -9.633 6.137 1 95.12 100 LEU A C 1
ATOM 773 O O . LEU A 1 100 ? 21.391 -8.516 6.031 1 95.12 100 LEU A O 1
ATOM 777 N N . GLU A 1 101 ? 19.562 -9.922 5.965 1 96.12 101 GLU A N 1
ATOM 778 C CA . GLU A 1 101 ? 18.672 -8.844 5.566 1 96.12 101 GLU A CA 1
ATOM 779 C C . GLU A 1 101 ? 17.562 -8.641 6.594 1 96.12 101 GLU A C 1
ATOM 781 O O . GLU A 1 101 ? 17.047 -9.609 7.16 1 96.12 101 GLU A O 1
ATOM 786 N N . ASP A 1 102 ? 17.297 -7.395 6.902 1 97.75 102 ASP A N 1
ATOM 787 C CA . ASP A 1 102 ? 16.031 -6.984 7.508 1 97.75 102 ASP A CA 1
ATOM 788 C C . ASP A 1 102 ? 15.008 -6.586 6.441 1 97.75 102 ASP A C 1
ATOM 790 O O . ASP A 1 102 ? 15.023 -5.457 5.953 1 97.75 102 ASP A O 1
ATOM 794 N N . PHE A 1 103 ? 14.148 -7.613 6.156 1 96.88 103 PHE A N 1
ATOM 795 C CA . PHE A 1 103 ? 13.328 -7.5 4.957 1 96.88 103 PHE A CA 1
ATOM 796 C C . PHE A 1 103 ? 11.875 -7.199 5.32 1 96.88 103 PHE A C 1
ATOM 798 O O . PHE A 1 103 ? 11.297 -7.859 6.188 1 96.88 103 PHE A O 1
ATOM 805 N N . GLN A 1 104 ? 11.289 -6.168 4.641 1 98.12 104 GLN A N 1
ATOM 806 C CA . GLN A 1 104 ? 9.852 -5.922 4.684 1 98.12 104 GLN A CA 1
ATOM 807 C C . GLN A 1 104 ? 9.227 -6.035 3.295 1 98.12 104 GLN A C 1
ATOM 809 O O . GLN A 1 104 ? 9.664 -5.359 2.357 1 98.12 104 GLN A O 1
ATOM 814 N N . GLY A 1 105 ? 8.281 -6.93 3.166 1 98 105 GLY A N 1
ATOM 815 C CA . GLY A 1 105 ? 7.445 -7.008 1.978 1 98 105 GLY A CA 1
ATOM 816 C C . GLY A 1 105 ? 6.062 -6.418 2.178 1 98 105 GLY A C 1
ATOM 817 O O . GLY A 1 105 ? 5.344 -6.805 3.102 1 98 105 GLY A O 1
ATOM 818 N N . ILE A 1 106 ? 5.711 -5.426 1.378 1 98.81 106 ILE A N 1
ATOM 819 C CA . ILE A 1 106 ? 4.379 -4.836 1.364 1 98.81 106 ILE A CA 1
ATOM 820 C C . ILE A 1 106 ? 3.594 -5.359 0.165 1 98.81 106 ILE A C 1
ATOM 822 O O . ILE A 1 106 ? 4.043 -5.246 -0.978 1 98.81 106 ILE A O 1
ATOM 826 N N . GLY A 1 107 ? 2.465 -5.992 0.429 1 98.81 107 GLY A N 1
ATOM 827 C CA . GLY A 1 107 ? 1.599 -6.484 -0.63 1 98.81 107 GLY A CA 1
ATOM 828 C C . GLY A 1 107 ? 0.33 -5.668 -0.792 1 98.81 107 GLY A C 1
ATOM 829 O O . GLY A 1 107 ? -0.477 -5.578 0.135 1 98.81 107 GLY A O 1
ATOM 830 N N . ILE A 1 108 ? 0.162 -5.066 -1.929 1 98.94 108 ILE A N 1
ATOM 831 C CA . ILE A 1 108 ? -1.083 -4.391 -2.285 1 98.94 108 ILE A CA 1
ATOM 832 C C . ILE A 1 108 ? -1.993 -5.355 -3.041 1 98.94 108 ILE A C 1
ATOM 834 O O . ILE A 1 108 ? -1.678 -5.77 -4.16 1 98.94 108 ILE A O 1
ATOM 838 N N . VAL A 1 109 ? -3.113 -5.688 -2.451 1 98.88 109 VAL A N 1
ATOM 839 C CA . VAL A 1 109 ? -4.047 -6.652 -3.027 1 98.88 109 VAL A CA 1
ATOM 840 C C . VAL A 1 109 ? -5.234 -5.918 -3.643 1 98.88 109 VAL A C 1
ATOM 842 O O . VAL A 1 109 ? -5.906 -5.133 -2.967 1 98.88 109 VAL A O 1
ATOM 845 N N . TYR A 1 110 ? -5.453 -6.16 -4.914 1 98.81 110 TYR A N 1
ATOM 846 C CA . TYR A 1 110 ? -6.543 -5.527 -5.645 1 98.81 110 TYR A CA 1
ATOM 847 C C . TYR A 1 110 ? -7.672 -6.512 -5.902 1 98.81 110 TYR A C 1
ATOM 849 O O . TYR A 1 110 ? -7.43 -7.691 -6.172 1 98.81 110 TYR A O 1
ATOM 857 N N . PHE A 1 111 ? -8.898 -5.969 -5.867 1 98.62 111 PHE A N 1
ATOM 858 C CA . PHE A 1 111 ? -9.93 -6.609 -6.676 1 98.62 111 PHE A CA 1
ATOM 859 C C . PHE A 1 111 ? -9.727 -6.301 -8.156 1 98.62 111 PHE A C 1
ATOM 861 O O . PHE A 1 111 ? -9.547 -5.141 -8.531 1 98.62 111 PHE A O 1
ATOM 868 N N . VAL A 1 112 ? -9.719 -7.379 -8.945 1 98.75 112 VAL A N 1
ATOM 869 C CA . VAL A 1 112 ? -9.555 -7.168 -10.375 1 98.75 112 VAL A CA 1
ATOM 870 C C . VAL A 1 112 ? -10.727 -7.797 -11.133 1 98.75 112 VAL A C 1
ATOM 872 O O . VAL A 1 112 ? -11.453 -8.625 -10.578 1 98.75 112 VAL A O 1
ATOM 875 N N . GLU A 1 113 ? -10.875 -7.344 -12.328 1 98.56 113 GLU A N 1
ATOM 876 C CA . GLU A 1 113 ? -11.836 -7.918 -13.266 1 98.56 113 GLU A CA 1
ATOM 877 C C . GLU A 1 113 ? -11.156 -8.297 -14.578 1 98.56 113 GLU A C 1
ATOM 879 O O . GLU A 1 113 ? -10.297 -7.566 -15.078 1 98.56 113 GLU A O 1
ATOM 884 N N . ALA A 1 114 ? -11.508 -9.453 -15.094 1 98.38 114 ALA A N 1
ATOM 885 C CA . ALA A 1 114 ? -11 -9.859 -16.391 1 98.38 114 ALA A CA 1
ATOM 886 C C . ALA A 1 114 ? -11.578 -8.992 -17.516 1 98.38 114 ALA A C 1
ATOM 888 O O . ALA A 1 114 ? -12.766 -8.633 -17.469 1 98.38 114 ALA A O 1
ATOM 889 N N . GLU A 1 115 ? -10.711 -8.695 -18.422 1 97.75 115 GLU A N 1
ATOM 890 C CA . GLU A 1 115 ? -11.234 -7.992 -19.594 1 97.75 115 GLU A CA 1
ATOM 891 C C . GLU A 1 115 ? -12.312 -8.812 -20.297 1 97.75 115 GLU A C 1
ATOM 893 O O . GLU A 1 115 ? -12.234 -10.047 -20.344 1 97.75 115 GLU A O 1
ATOM 898 N N . PRO A 1 116 ? -13.25 -8.117 -20.906 1 96.62 116 PRO A N 1
ATOM 899 C CA . PRO A 1 116 ? -14.352 -8.844 -21.547 1 96.62 116 PRO A CA 1
ATOM 900 C C . PRO A 1 116 ? -13.883 -9.734 -22.688 1 96.62 116 PRO A C 1
ATOM 902 O O . PRO A 1 116 ? -12.945 -9.375 -23.422 1 96.62 116 PRO A O 1
ATOM 905 N N . GLY A 1 117 ? -14.508 -10.828 -22.875 1 95.81 117 GLY A N 1
ATOM 906 C CA . GLY A 1 117 ? -14.305 -11.68 -24.031 1 95.81 117 GLY A CA 1
ATOM 907 C C . GLY A 1 117 ? -13.242 -12.742 -23.812 1 95.81 117 GLY A C 1
ATOM 908 O O . GLY A 1 117 ? -12.984 -13.562 -24.703 1 95.81 117 GLY A O 1
ATOM 909 N N . GLN A 1 118 ? -12.656 -12.75 -22.656 1 96 118 GLN A N 1
ATOM 910 C CA . GLN A 1 118 ? -11.602 -13.727 -22.391 1 96 118 GLN A CA 1
ATOM 911 C C . GLN A 1 118 ? -12.195 -15.062 -21.969 1 96 118 GLN A C 1
ATOM 913 O O . GLN A 1 118 ? -13.227 -15.109 -21.297 1 96 118 GLN A O 1
ATOM 918 N N . ASP A 1 119 ? -11.539 -16.109 -22.391 1 96.94 119 ASP A N 1
ATOM 919 C CA . ASP A 1 119 ? -11.836 -17.438 -21.875 1 96.94 119 ASP A CA 1
ATOM 920 C C . ASP A 1 119 ? -11.133 -17.672 -20.531 1 96.94 119 ASP A C 1
ATOM 922 O O . ASP A 1 119 ? -9.922 -17.891 -20.484 1 96.94 119 ASP A O 1
ATOM 926 N N . LEU A 1 120 ? -11.883 -17.703 -19.469 1 97.81 120 LEU A N 1
ATOM 927 C CA . LEU A 1 120 ? -11.32 -17.766 -18.125 1 97.81 120 LEU A CA 1
ATOM 928 C C . LEU A 1 120 ? -10.789 -19.172 -17.828 1 97.81 120 LEU A C 1
ATOM 930 O O . LEU A 1 120 ? -10.07 -19.375 -16.859 1 97.81 120 LEU A O 1
ATOM 934 N N . ASP A 1 121 ? -11.078 -20.062 -18.734 1 97 121 ASP A N 1
ATOM 935 C CA . ASP A 1 121 ? -10.633 -21.438 -18.516 1 97 121 ASP A CA 1
ATOM 936 C C . ASP A 1 121 ? -9.352 -21.719 -19.297 1 97 121 ASP A C 1
ATOM 938 O O . ASP A 1 121 ? -8.695 -22.734 -19.078 1 97 121 ASP A O 1
ATOM 942 N N . ASP A 1 122 ? -9.016 -20.922 -20.234 1 96.88 122 ASP A N 1
ATOM 943 C CA . ASP A 1 122 ? -7.797 -21.094 -21.016 1 96.88 122 ASP A CA 1
ATOM 944 C C . ASP A 1 122 ? -6.617 -20.375 -20.359 1 96.88 122 ASP A C 1
ATOM 946 O O . ASP A 1 122 ? -6.133 -19.375 -20.859 1 96.88 122 ASP A O 1
ATOM 950 N N . LEU A 1 123 ? -6.176 -20.938 -19.312 1 98 123 LEU A N 1
ATOM 951 C CA . LEU A 1 123 ? -5.094 -20.359 -18.516 1 98 123 LEU A CA 1
ATOM 952 C C . LEU A 1 123 ? -3.74 -20.891 -18.984 1 98 123 LEU A C 1
ATOM 954 O O . LEU A 1 123 ? -3.588 -22.078 -19.234 1 98 123 LEU A O 1
ATOM 958 N N . GLN A 1 124 ? -2.797 -19.984 -19.094 1 96.62 124 GLN A N 1
ATOM 959 C CA . GLN A 1 124 ? -1.426 -20.312 -19.469 1 96.62 124 GLN A CA 1
ATOM 960 C C . GLN A 1 124 ? -0.422 -19.484 -18.672 1 96.62 124 GLN A C 1
ATOM 962 O O . GLN A 1 124 ? -0.626 -18.281 -18.469 1 96.62 124 GLN A O 1
ATOM 967 N N . ILE A 1 125 ? 0.576 -20.156 -18.234 1 96.81 125 ILE A N 1
ATOM 968 C CA . ILE A 1 125 ? 1.703 -19.453 -17.641 1 96.81 125 ILE A CA 1
ATOM 969 C C . ILE A 1 125 ? 2.666 -19 -18.734 1 96.81 125 ILE A C 1
ATOM 971 O O . ILE A 1 125 ? 3.328 -19.828 -19.375 1 96.81 125 ILE A O 1
ATOM 975 N N . LEU A 1 126 ? 2.793 -17.688 -18.891 1 95.56 126 LEU A N 1
ATOM 976 C CA . LEU A 1 126 ? 3.529 -17.141 -20.031 1 95.56 126 LEU A CA 1
ATOM 977 C C . LEU A 1 126 ? 4.965 -16.812 -19.641 1 95.56 126 LEU A C 1
ATOM 979 O O . LEU A 1 126 ? 5.836 -16.688 -20.5 1 95.56 126 LEU A O 1
ATOM 983 N N . GLU A 1 127 ? 5.145 -16.625 -18.297 1 85.75 127 GLU A N 1
ATOM 984 C CA . GLU A 1 127 ? 6.473 -16.234 -17.844 1 85.75 127 GLU A CA 1
ATOM 985 C C . GLU A 1 127 ? 7.484 -17.359 -18.062 1 85.75 127 GLU A C 1
ATOM 987 O O . GLU A 1 127 ? 7.254 -18.5 -17.641 1 85.75 127 GLU A O 1
ATOM 992 N N . GLN A 1 128 ? 8.523 -17.062 -18.766 1 77.94 128 GLN A N 1
ATOM 993 C CA . GLN A 1 128 ? 9.633 -18 -18.891 1 77.94 128 GLN A CA 1
ATOM 994 C C . GLN A 1 128 ? 10.359 -18.172 -17.562 1 77.94 128 GLN A C 1
ATOM 996 O O . GLN A 1 128 ? 10.539 -17.203 -16.812 1 77.94 128 GLN A O 1
ATOM 1001 N N . ASP A 1 129 ? 10.906 -19.406 -17.219 1 78.75 129 ASP A N 1
ATOM 1002 C CA . ASP A 1 129 ? 11.578 -19.641 -15.945 1 78.75 129 ASP A CA 1
ATOM 1003 C C . ASP A 1 129 ? 10.781 -19.031 -14.789 1 78.75 129 ASP A C 1
ATOM 1005 O O . ASP A 1 129 ? 11.352 -18.375 -13.914 1 78.75 129 ASP A O 1
ATOM 1009 N N . SER A 1 130 ? 9.578 -19.297 -14.773 1 79 130 SER A N 1
ATOM 1010 C CA . SER A 1 130 ? 8.523 -18.641 -14.008 1 79 130 SER A CA 1
ATOM 1011 C C . SER A 1 130 ? 8.633 -18.984 -12.523 1 79 130 SER A C 1
ATOM 1013 O O . SER A 1 130 ? 8.969 -20.109 -12.164 1 79 130 SER A O 1
ATOM 1015 N N . SER A 1 131 ? 8.445 -17.938 -11.766 1 88.31 131 SER A N 1
ATOM 1016 C CA . SER A 1 131 ? 8.234 -18.094 -10.328 1 88.31 131 SER A CA 1
ATOM 1017 C C . SER A 1 131 ? 6.906 -18.797 -10.047 1 88.31 131 SER A C 1
ATOM 1019 O O . SER A 1 131 ? 6.586 -19.094 -8.891 1 88.31 131 SER A O 1
ATOM 1021 N N . THR A 1 132 ? 6.219 -19.172 -11.062 1 94.38 132 THR A N 1
ATOM 1022 C CA . THR A 1 132 ? 4.91 -19.812 -11 1 94.38 132 THR A CA 1
ATOM 1023 C C . THR A 1 132 ? 4.914 -21.125 -11.781 1 94.38 132 THR A C 1
ATOM 1025 O O . THR A 1 132 ? 5.391 -21.172 -12.914 1 94.38 132 THR A O 1
ATOM 1028 N N . ASP A 1 133 ? 4.418 -22.188 -11.117 1 94.62 133 ASP A N 1
ATOM 1029 C CA . ASP A 1 133 ? 4.438 -23.438 -11.859 1 94.62 133 ASP A CA 1
ATOM 1030 C C . ASP A 1 133 ? 3.025 -24 -12.031 1 94.62 133 ASP A C 1
ATOM 1032 O O . ASP A 1 133 ? 2.832 -25.031 -12.68 1 94.62 133 ASP A O 1
ATOM 1036 N N . ALA A 1 134 ? 2.025 -23.359 -11.453 1 95.44 134 ALA A N 1
ATOM 1037 C CA . ALA A 1 134 ? 0.633 -23.766 -11.633 1 95.44 134 ALA A CA 1
ATOM 1038 C C . ALA A 1 134 ? -0.311 -22.578 -11.461 1 95.44 134 ALA A C 1
ATOM 1040 O O . ALA A 1 134 ? 0.02 -21.609 -10.781 1 95.44 134 ALA A O 1
ATOM 1041 N N . VAL A 1 135 ? -1.411 -22.641 -12.117 1 97.38 135 VAL A N 1
ATOM 1042 C CA . VAL A 1 135 ? -2.518 -21.688 -11.984 1 97.38 135 VAL A CA 1
ATOM 1043 C C . VAL A 1 135 ? -3.844 -22.453 -11.977 1 97.38 135 VAL A C 1
ATOM 1045 O O . VAL A 1 135 ? -4.074 -23.312 -12.828 1 97.38 135 VAL A O 1
ATOM 1048 N N . GLU A 1 136 ? -4.703 -22.156 -10.953 1 96.69 136 GLU A N 1
ATOM 1049 C CA . GLU A 1 136 ? -5.934 -22.922 -10.789 1 96.69 136 GLU A CA 1
ATOM 1050 C C . GLU A 1 136 ? -7.047 -22.062 -10.195 1 96.69 136 GLU A C 1
ATOM 1052 O O . GLU A 1 136 ? -6.789 -21.188 -9.367 1 96.69 136 GLU A O 1
ATOM 1057 N N . TRP A 1 137 ? -8.172 -22.359 -10.688 1 97.88 137 TRP A N 1
ATOM 1058 C CA . TRP A 1 137 ? -9.359 -21.938 -9.945 1 97.88 137 TRP A CA 1
ATOM 1059 C C . TRP A 1 137 ? -9.617 -22.859 -8.766 1 97.88 137 TRP A C 1
ATOM 1061 O O . TRP A 1 137 ? -9.758 -24.078 -8.945 1 97.88 137 TRP A O 1
ATOM 1071 N N . ILE A 1 138 ? -9.734 -22.328 -7.625 1 96.25 138 ILE A N 1
ATOM 1072 C CA . ILE A 1 138 ? -9.945 -23.156 -6.438 1 96.25 138 ILE A CA 1
ATOM 1073 C C . ILE A 1 138 ? -11.188 -22.688 -5.691 1 96.25 138 ILE A C 1
ATOM 1075 O O . ILE A 1 138 ? -11.383 -21.484 -5.496 1 96.25 138 ILE A O 1
ATOM 1079 N N . ASN A 1 139 ? -12.023 -23.625 -5.285 1 95.38 139 ASN A N 1
ATOM 1080 C CA . ASN A 1 139 ? -13.195 -23.281 -4.488 1 95.38 139 ASN A CA 1
ATOM 1081 C C . ASN A 1 139 ? -12.805 -22.609 -3.178 1 95.38 139 ASN A C 1
ATOM 1083 O O . ASN A 1 139 ? -11.977 -23.125 -2.426 1 95.38 139 ASN A O 1
ATOM 1087 N N . ILE A 1 140 ? -13.406 -21.484 -2.932 1 94.44 140 ILE A N 1
ATOM 1088 C CA . ILE A 1 140 ? -13.078 -20.703 -1.743 1 94.44 140 ILE A CA 1
ATOM 1089 C C . ILE A 1 140 ? -13.359 -21.531 -0.49 1 94.44 140 ILE A C 1
ATOM 1091 O O . ILE A 1 140 ? -12.578 -21.516 0.461 1 94.44 140 ILE A O 1
ATOM 1095 N N . ASP A 1 141 ? -14.406 -22.281 -0.499 1 89.75 141 ASP A N 1
ATOM 1096 C CA . ASP A 1 141 ? -14.781 -23.094 0.655 1 89.75 141 ASP A CA 1
ATOM 1097 C C . ASP A 1 141 ? -13.773 -24.203 0.904 1 89.75 141 ASP A C 1
ATOM 1099 O O . ASP A 1 141 ? -13.625 -24.672 2.033 1 89.75 141 ASP A O 1
ATOM 1103 N N . ALA A 1 142 ? -13.078 -24.609 -0.094 1 88.44 142 ALA A N 1
ATOM 1104 C CA . ALA A 1 142 ? -12.086 -25.672 0.009 1 88.44 142 ALA A CA 1
ATOM 1105 C C . ALA A 1 142 ? -10.766 -25.141 0.553 1 88.44 142 ALA A C 1
ATOM 1107 O O . ALA A 1 142 ? -9.969 -25.906 1.112 1 88.44 142 ALA A O 1
ATOM 1108 N N . LEU A 1 143 ? -10.5 -23.875 0.307 1 86.56 143 LEU A N 1
ATOM 1109 C CA . LEU A 1 143 ? -9.227 -23.297 0.705 1 86.56 143 LEU A CA 1
ATOM 1110 C C . LEU A 1 143 ? -9.078 -23.297 2.223 1 86.56 143 LEU A C 1
ATOM 1112 O O . LEU A 1 143 ? -7.957 -23.359 2.74 1 86.56 143 LEU A O 1
ATOM 1116 N N . GLY A 1 144 ? -10.117 -23.266 2.912 1 68.62 144 GLY A N 1
ATOM 1117 C CA . GLY A 1 144 ? -10.055 -23.312 4.363 1 68.62 144 GLY A CA 1
ATOM 1118 C C . GLY A 1 144 ? -9.828 -24.719 4.906 1 68.62 144 GLY A C 1
ATOM 1119 O O . GLY A 1 144 ? -9.492 -24.875 6.078 1 68.62 144 GLY A O 1
ATOM 1120 N N . LYS A 1 145 ? -10 -25.672 4.102 1 69 145 LYS A N 1
ATOM 1121 C CA . LYS A 1 145 ? -10 -27.062 4.57 1 69 145 LYS A CA 1
ATOM 1122 C C . LYS A 1 145 ? -8.828 -27.844 3.988 1 69 145 LYS A C 1
ATOM 1124 O O . LYS A 1 145 ? -8.602 -29 4.348 1 69 145 LYS A O 1
ATOM 1129 N N . THR A 1 146 ? -8.055 -27.25 3.168 1 67.12 146 THR A N 1
ATOM 1130 C CA . THR A 1 146 ? -7.062 -27.984 2.379 1 67.12 146 THR A CA 1
ATOM 1131 C C . THR A 1 146 ? -5.684 -27.891 3.031 1 67.12 146 THR A C 1
ATOM 1133 O O . THR A 1 146 ? -5.465 -27.078 3.928 1 67.12 146 THR A O 1
ATOM 1136 N N . ASP A 1 147 ? -4.859 -28.844 2.561 1 80.75 147 ASP A N 1
ATOM 1137 C CA . ASP A 1 147 ? -3.451 -28.891 2.943 1 80.75 147 ASP A CA 1
ATOM 1138 C C . ASP A 1 147 ? -2.641 -27.828 2.193 1 80.75 147 ASP A C 1
ATOM 1140 O O . ASP A 1 147 ? -1.431 -27.703 2.395 1 80.75 147 ASP A O 1
ATOM 1144 N N . ARG A 1 148 ? -3.273 -27.141 1.389 1 86.06 148 ARG A N 1
ATOM 1145 C CA . ARG A 1 148 ? -2.564 -26.094 0.655 1 86.06 148 ARG A CA 1
ATOM 1146 C C . ARG A 1 148 ? -2.105 -24.984 1.592 1 86.06 148 ARG A C 1
ATOM 1148 O O . ARG A 1 148 ? -2.908 -24.422 2.338 1 86.06 148 ARG A O 1
ATOM 1155 N N . VAL A 1 149 ? -0.857 -24.734 1.501 1 92.75 149 VAL A N 1
ATOM 1156 C CA . VAL A 1 149 ? -0.302 -23.641 2.287 1 92.75 149 VAL A CA 1
ATOM 1157 C C . VAL A 1 149 ? -0.427 -22.328 1.512 1 92.75 149 VAL A C 1
ATOM 1159 O O . VAL A 1 149 ? 0.009 -22.234 0.362 1 92.75 149 VAL A O 1
ATOM 1162 N N . LEU A 1 150 ? -1.084 -21.359 2.098 1 95.62 150 LEU A N 1
ATOM 1163 C CA . LEU A 1 150 ? -1.346 -20.078 1.461 1 95.62 150 LEU A CA 1
ATOM 1164 C C . LEU A 1 150 ? -0.327 -19.031 1.906 1 95.62 150 LEU A C 1
ATOM 1166 O O . LEU A 1 150 ? 0.09 -19.016 3.066 1 95.62 150 LEU A O 1
ATOM 1170 N N . THR A 1 151 ? 0.116 -18.188 0.964 1 96 151 THR A N 1
ATOM 1171 C CA . THR A 1 151 ? 0.904 -17.016 1.333 1 96 151 THR A CA 1
ATOM 1172 C C . THR A 1 151 ? 0.059 -16.031 2.127 1 96 151 THR A C 1
ATOM 1174 O O . THR A 1 151 ? -1.159 -16.188 2.234 1 96 151 THR A O 1
ATOM 1177 N N . ASN A 1 152 ? 0.711 -14.984 2.633 1 95.94 152 ASN A N 1
ATOM 1178 C CA . ASN A 1 152 ? 0.026 -13.961 3.412 1 95.94 152 ASN A CA 1
ATOM 1179 C C . ASN A 1 152 ? -1.015 -13.219 2.576 1 95.94 152 ASN A C 1
ATOM 1181 O O . ASN A 1 152 ? -2.102 -12.914 3.064 1 95.94 152 ASN A O 1
ATOM 1185 N N . VAL A 1 153 ? -0.705 -12.898 1.347 1 98.06 153 VAL A N 1
ATOM 1186 C CA . VAL A 1 153 ? -1.64 -12.156 0.509 1 98.06 153 VAL A CA 1
ATOM 1187 C C . VAL A 1 153 ? -2.844 -13.031 0.173 1 98.06 153 VAL A C 1
ATOM 1189 O O . VAL A 1 153 ? -3.977 -12.555 0.123 1 98.06 153 VAL A O 1
ATOM 1192 N N . ALA A 1 154 ? -2.645 -14.328 -0.048 1 97.12 154 ALA A N 1
ATOM 1193 C CA . ALA A 1 154 ? -3.754 -15.242 -0.317 1 97.12 154 ALA A CA 1
ATOM 1194 C C . ALA A 1 154 ? -4.637 -15.406 0.915 1 97.12 154 ALA A C 1
ATOM 1196 O O . ALA A 1 154 ? -5.867 -15.461 0.802 1 97.12 154 ALA A O 1
ATOM 1197 N N . LYS A 1 155 ? -3.994 -15.5 2.064 1 95.94 155 LYS A N 1
ATOM 1198 C CA . LYS A 1 155 ? -4.766 -15.586 3.301 1 95.94 155 LYS A CA 1
ATOM 1199 C C . LYS A 1 155 ? -5.617 -14.344 3.504 1 95.94 155 LYS A C 1
ATOM 1201 O O . LYS A 1 155 ? -6.777 -14.438 3.912 1 95.94 155 LYS A O 1
ATOM 1206 N N . ALA A 1 156 ? -5.02 -13.211 3.256 1 96.81 156 ALA A N 1
ATOM 1207 C CA . ALA A 1 156 ? -5.758 -11.961 3.391 1 96.81 156 ALA A CA 1
ATOM 1208 C C . ALA A 1 156 ? -6.957 -11.922 2.445 1 96.81 156 ALA A C 1
ATOM 1210 O O . ALA A 1 156 ? -8.047 -11.5 2.832 1 96.81 156 ALA A O 1
ATOM 1211 N N . ALA A 1 157 ? -6.746 -12.328 1.232 1 96.56 157 ALA A N 1
ATOM 1212 C CA . ALA A 1 157 ? -7.836 -12.391 0.264 1 96.56 157 ALA A CA 1
ATOM 1213 C C . ALA A 1 157 ? -8.945 -13.32 0.743 1 96.56 157 ALA A C 1
ATOM 1215 O O . ALA A 1 157 ? -10.133 -12.992 0.645 1 96.56 157 ALA A O 1
ATOM 1216 N N . LEU A 1 158 ? -8.539 -14.461 1.235 1 94.81 158 LEU A N 1
ATOM 1217 C CA . LEU A 1 158 ? -9.523 -15.422 1.729 1 94.81 158 LEU A CA 1
ATOM 1218 C C . LEU A 1 158 ? -10.352 -14.82 2.861 1 94.81 158 LEU A C 1
ATOM 1220 O O . LEU A 1 158 ? -11.57 -14.984 2.895 1 94.81 158 LEU A O 1
ATOM 1224 N N . THR A 1 159 ? -9.695 -14.172 3.758 1 94.56 159 THR A N 1
ATOM 1225 C CA . THR A 1 159 ? -10.383 -13.516 4.863 1 94.56 159 THR A CA 1
ATOM 1226 C C . THR A 1 159 ? -11.398 -12.5 4.348 1 94.56 159 THR A C 1
ATOM 1228 O O . THR A 1 159 ? -12.531 -12.453 4.82 1 94.56 159 THR A O 1
ATOM 1231 N N . LEU A 1 160 ? -11.039 -11.719 3.379 1 94.62 160 LEU A N 1
ATOM 1232 C CA . LEU A 1 160 ? -11.922 -10.727 2.795 1 94.62 160 LEU A CA 1
ATOM 1233 C C . LEU A 1 160 ? -13.133 -11.391 2.145 1 94.62 160 LEU A C 1
ATOM 1235 O O . LEU A 1 160 ? -14.266 -10.914 2.289 1 94.62 160 LEU A O 1
ATOM 1239 N N . LEU A 1 161 ? -12.891 -12.445 1.454 1 94.31 161 LEU A N 1
ATOM 1240 C CA . LEU A 1 161 ? -13.93 -13.086 0.652 1 94.31 161 LEU A CA 1
ATOM 1241 C C . LEU A 1 161 ? -14.898 -13.859 1.538 1 94.31 161 LEU A C 1
ATOM 1243 O O . LEU A 1 161 ? -16.031 -14.117 1.143 1 94.31 161 LEU A O 1
ATOM 1247 N N . THR A 1 162 ? -14.445 -14.227 2.707 1 91.44 162 THR A N 1
ATOM 1248 C CA . THR A 1 162 ? -15.297 -15.008 3.59 1 91.44 162 THR A CA 1
ATOM 1249 C C . THR A 1 162 ? -16.031 -14.102 4.574 1 91.44 162 THR A C 1
ATOM 1251 O O . THR A 1 162 ? -17.047 -14.5 5.164 1 91.44 162 THR A O 1
ATOM 1254 N N . ALA A 1 163 ? -15.453 -12.914 5.004 1 84.06 163 ALA A N 1
ATOM 1255 C CA . ALA A 1 163 ? -16.109 -11.938 5.867 1 84.06 163 ALA A CA 1
ATOM 1256 C C . ALA A 1 163 ? -17.266 -11.25 5.141 1 84.06 163 ALA A C 1
ATOM 1258 O O . ALA A 1 163 ? -18.266 -10.875 5.758 1 84.06 163 ALA A O 1
ATOM 1259 N N . ALA A 1 164 ? -17.016 -10.688 3.898 1 64.44 164 ALA A N 1
ATOM 1260 C CA . ALA A 1 164 ? -17.953 -9.828 3.184 1 64.44 164 ALA A CA 1
ATOM 1261 C C . ALA A 1 164 ? -19.219 -10.602 2.803 1 64.44 164 ALA A C 1
ATOM 1263 O O . ALA A 1 164 ? -19.141 -11.719 2.287 1 64.44 164 ALA A O 1
ATOM 1264 N N . PRO A 1 165 ? -20.328 -10.156 3.393 1 56.19 165 PRO A N 1
ATOM 1265 C CA . PRO A 1 165 ? -21.531 -10.758 2.82 1 56.19 165 PRO A CA 1
ATOM 1266 C C . PRO A 1 165 ? -21.578 -10.648 1.299 1 56.19 165 PRO A C 1
ATOM 1268 O O . PRO A 1 165 ? -20.891 -9.805 0.715 1 56.19 165 PRO A O 1
ATOM 1271 N N . SER A 1 166 ? -22.344 -11.586 0.557 1 47.16 166 SER A N 1
ATOM 1272 C CA . SER A 1 166 ? -22.516 -11.703 -0.889 1 47.16 166 SER A CA 1
ATOM 1273 C C . SER A 1 166 ? -22.703 -10.336 -1.538 1 47.16 166 SER A C 1
ATOM 1275 O O . SER A 1 166 ? -22.359 -10.148 -2.709 1 47.16 166 SER A O 1
ATOM 1277 N N . ALA A 1 167 ? -23.266 -9.398 -0.947 1 43.78 167 ALA A N 1
ATOM 1278 C CA . ALA A 1 167 ? -23.672 -8.133 -1.549 1 43.78 167 ALA A CA 1
ATOM 1279 C C . ALA A 1 167 ? -22.484 -7.188 -1.701 1 43.78 167 ALA A C 1
ATOM 1281 O O . ALA A 1 167 ? -22.578 -6.191 -2.426 1 43.78 167 ALA A O 1
ATOM 1282 N N . MET A 1 168 ? -21.531 -7.129 -0.975 1 40.41 168 MET A N 1
ATOM 1283 C CA . MET A 1 168 ? -20.391 -6.207 -1.026 1 40.41 168 MET A CA 1
ATOM 1284 C C . MET A 1 168 ? -19.266 -6.773 -1.883 1 40.41 168 MET A C 1
ATOM 1286 O O . MET A 1 168 ? -18.203 -6.168 -1.986 1 40.41 168 MET A O 1
ATOM 1290 N N . ARG A 1 169 ? -19.547 -7.926 -2.434 1 37.69 169 ARG A N 1
ATOM 1291 C CA . ARG A 1 169 ? -18.625 -8.594 -3.348 1 37.69 169 ARG A CA 1
ATOM 1292 C C . ARG A 1 169 ? -18.891 -8.18 -4.789 1 37.69 169 ARG A C 1
ATOM 1294 O O . ARG A 1 169 ? -20.031 -7.922 -5.168 1 37.69 169 ARG A O 1
ATOM 1301 N N . MET B 1 1 ? 43.219 21.641 -29.719 1 30.72 1 MET B N 1
ATOM 1302 C CA . MET B 1 1 ? 42.125 21.875 -28.781 1 30.72 1 MET B CA 1
ATOM 1303 C C . MET B 1 1 ? 41.5 20.547 -28.328 1 30.72 1 MET B C 1
ATOM 1305 O O . MET B 1 1 ? 41.125 19.719 -29.156 1 30.72 1 MET B O 1
ATOM 1309 N N . SER B 1 2 ? 41.812 19.969 -27.109 1 38.47 2 SER B N 1
ATOM 1310 C CA . SER B 1 2 ? 41.438 18.734 -26.422 1 38.47 2 SER B CA 1
ATOM 1311 C C . SER B 1 2 ? 39.938 18.578 -26.375 1 38.47 2 SER B C 1
ATOM 1313 O O . SER B 1 2 ? 39.188 19.562 -26.219 1 38.47 2 SER B O 1
ATOM 1315 N N . GLU B 1 3 ? 39.312 17.609 -27.016 1 42.44 3 GLU B N 1
ATOM 1316 C CA . GLU B 1 3 ? 37.906 17.234 -26.922 1 42.44 3 GLU B CA 1
ATOM 1317 C C . GLU B 1 3 ? 37.438 17.266 -25.484 1 42.44 3 GLU B C 1
ATOM 1319 O O . GLU B 1 3 ? 38.156 16.859 -24.578 1 42.44 3 GLU B O 1
ATOM 1324 N N . PRO B 1 4 ? 36.5 18.234 -25.062 1 41 4 PRO B N 1
ATOM 1325 C CA . PRO B 1 4 ? 36 18.219 -23.688 1 41 4 PRO B CA 1
ATOM 1326 C C . PRO B 1 4 ? 35.875 16.812 -23.125 1 41 4 PRO B C 1
ATOM 1328 O O . PRO B 1 4 ? 35.75 15.844 -23.875 1 41 4 PRO B O 1
ATOM 1331 N N . SER B 1 5 ? 36.281 16.5 -21.875 1 45.09 5 SER B N 1
ATOM 1332 C CA . SER B 1 5 ? 36.25 15.398 -20.922 1 45.09 5 SER B CA 1
ATOM 1333 C C . SER B 1 5 ? 34.938 14.609 -21.047 1 45.09 5 SER B C 1
ATOM 1335 O O . SER B 1 5 ? 33.938 15.141 -21.5 1 45.09 5 SER B O 1
ATOM 1337 N N . SER B 1 6 ? 34.875 13.242 -21.109 1 46.75 6 SER B N 1
ATOM 1338 C CA . SER B 1 6 ? 33.906 12.172 -20.938 1 46.75 6 SER B CA 1
ATOM 1339 C C . SER B 1 6 ? 32.875 12.531 -19.859 1 46.75 6 SER B C 1
ATOM 1341 O O . SER B 1 6 ? 33.25 12.695 -18.688 1 46.75 6 SER B O 1
ATOM 1343 N N . SER B 1 7 ? 31.969 13.43 -19.922 1 49.5 7 SER B N 1
ATOM 1344 C CA . SER B 1 7 ? 30.891 13.711 -18.984 1 49.5 7 SER B CA 1
ATOM 1345 C C . SER B 1 7 ? 30.453 12.453 -18.25 1 49.5 7 SER B C 1
ATOM 1347 O O . SER B 1 7 ? 29.859 11.547 -18.844 1 49.5 7 SER B O 1
ATOM 1349 N N . SER B 1 8 ? 31.156 11.836 -17.344 1 57.22 8 SER B N 1
ATOM 1350 C CA . SER B 1 8 ? 30.875 10.719 -16.453 1 57.22 8 SER B CA 1
ATOM 1351 C C . SER B 1 8 ? 29.391 10.688 -16.062 1 57.22 8 SER B C 1
ATOM 1353 O O . SER B 1 8 ? 28.922 11.594 -15.367 1 57.22 8 SER B O 1
ATOM 1355 N N . GLU B 1 9 ? 28.625 10.258 -16.859 1 69.69 9 GLU B N 1
ATOM 1356 C CA . GLU B 1 9 ? 27.188 10.156 -16.641 1 69.69 9 GLU B CA 1
ATOM 1357 C C . GLU B 1 9 ? 26.875 9.602 -15.258 1 69.69 9 GLU B C 1
ATOM 1359 O O . GLU B 1 9 ? 27.281 8.484 -14.922 1 69.69 9 GLU B O 1
ATOM 1364 N N . VAL B 1 10 ? 26.719 10.375 -14.266 1 81.12 10 VAL B N 1
ATOM 1365 C CA . VAL B 1 10 ? 26.375 10.008 -12.898 1 81.12 10 VAL B CA 1
ATOM 1366 C C . VAL B 1 10 ? 25.109 9.148 -12.906 1 81.12 10 VAL B C 1
ATOM 1368 O O . VAL B 1 10 ? 24.094 9.531 -13.484 1 81.12 10 VAL B O 1
ATOM 1371 N N . THR B 1 11 ? 25.266 7.855 -12.641 1 92.06 11 THR B N 1
ATOM 1372 C CA . THR B 1 11 ? 24.141 6.938 -12.516 1 92.06 11 THR B CA 1
ATOM 1373 C C . THR B 1 11 ? 23.297 7.285 -11.297 1 92.06 11 THR B C 1
ATOM 1375 O O . THR B 1 11 ? 23.812 7.379 -10.18 1 92.06 11 THR B O 1
ATOM 1378 N N . PRO B 1 12 ? 22.047 7.57 -11.438 1 96.06 12 PRO B N 1
ATOM 1379 C CA . PRO B 1 12 ? 21.203 7.922 -10.297 1 96.06 12 PRO B CA 1
ATOM 1380 C C . PRO B 1 12 ? 21.047 6.777 -9.297 1 96.06 12 PRO B C 1
ATOM 1382 O O . PRO B 1 12 ? 21.031 5.605 -9.695 1 96.06 12 PRO B O 1
ATOM 1385 N N . VAL B 1 13 ? 20.953 7.16 -8.016 1 95.94 13 VAL B N 1
ATOM 1386 C CA . VAL B 1 13 ? 20.641 6.191 -6.973 1 95.94 13 VAL B CA 1
ATOM 1387 C C . VAL B 1 13 ? 19.141 5.898 -6.973 1 95.94 13 VAL B C 1
ATOM 1389 O O . VAL B 1 13 ? 18.328 6.82 -6.91 1 95.94 13 VAL B O 1
ATOM 1392 N N . ILE B 1 14 ? 18.75 4.609 -7.012 1 96.69 14 ILE B N 1
ATOM 1393 C CA . ILE B 1 14 ? 17.344 4.203 -7.027 1 96.69 14 ILE B CA 1
ATOM 1394 C C . ILE B 1 14 ? 16.797 4.211 -5.605 1 96.69 14 ILE B C 1
ATOM 1396 O O . ILE B 1 14 ? 17.406 3.641 -4.695 1 96.69 14 ILE B O 1
ATOM 1400 N N . ARG B 1 15 ? 15.68 4.906 -5.434 1 96.19 15 ARG B N 1
ATOM 1401 C CA . ARG B 1 15 ? 15.016 4.969 -4.137 1 96.19 15 ARG B CA 1
ATOM 1402 C C . ARG B 1 15 ? 13.508 4.781 -4.281 1 96.19 15 ARG B C 1
ATOM 1404 O O . ARG B 1 15 ? 12.898 5.312 -5.211 1 96.19 15 ARG B O 1
ATOM 1411 N N . GLN B 1 16 ? 12.969 3.965 -3.439 1 97.06 16 GLN B N 1
ATOM 1412 C CA . GLN B 1 16 ? 11.523 3.801 -3.348 1 97.06 16 GLN B CA 1
ATOM 1413 C C . GLN B 1 16 ? 11.031 4.031 -1.921 1 97.06 16 GLN B C 1
ATOM 1415 O O . GLN B 1 16 ? 11.641 3.545 -0.965 1 97.06 16 GLN B O 1
ATOM 1420 N N . ARG B 1 17 ? 10.016 4.832 -1.766 1 97 17 ARG B N 1
ATOM 1421 C CA . ARG B 1 17 ? 9.406 5.086 -0.464 1 97 17 ARG B CA 1
ATOM 1422 C C . ARG B 1 17 ? 7.902 4.82 -0.501 1 97 17 ARG B C 1
ATOM 1424 O O . ARG B 1 17 ? 7.23 5.152 -1.48 1 97 17 ARG B O 1
ATOM 1431 N N . VAL B 1 18 ? 7.406 4.195 0.551 1 98.62 18 VAL B N 1
ATOM 1432 C CA . VAL B 1 18 ? 5.977 3.951 0.71 1 98.62 18 VAL B CA 1
ATOM 1433 C C . VAL B 1 18 ? 5.414 4.875 1.785 1 98.62 18 VAL B C 1
ATOM 1435 O O . VAL B 1 18 ? 5.992 5.012 2.865 1 98.62 18 VAL B O 1
ATOM 1438 N N . GLY B 1 19 ? 4.371 5.551 1.43 1 98.56 19 GLY B N 1
ATOM 1439 C CA . GLY B 1 19 ? 3.623 6.348 2.391 1 98.56 19 GLY B CA 1
ATOM 1440 C C . GLY B 1 19 ? 2.188 5.883 2.557 1 98.56 19 GLY B C 1
ATOM 1441 O O . GLY B 1 19 ? 1.624 5.254 1.659 1 98.56 19 GLY B O 1
ATOM 1442 N N . ALA B 1 20 ? 1.599 6.133 3.674 1 98.88 20 ALA B N 1
ATOM 1443 C CA . ALA B 1 20 ? 0.204 5.855 4.008 1 98.88 20 ALA B CA 1
ATOM 1444 C C . ALA B 1 20 ? -0.531 7.137 4.402 1 98.88 20 ALA B C 1
ATOM 1446 O O . ALA B 1 20 ? -0.008 7.949 5.164 1 98.88 20 ALA B O 1
ATOM 1447 N N . TYR B 1 21 ? -1.69 7.309 3.82 1 98.88 21 TYR B N 1
ATOM 1448 C CA . TYR B 1 21 ? -2.465 8.539 3.961 1 98.88 21 TYR B CA 1
ATOM 1449 C C . TYR B 1 21 ? -3.928 8.234 4.254 1 98.88 21 TYR B C 1
ATOM 1451 O O . TYR B 1 21 ? -4.426 7.16 3.896 1 98.88 21 TYR B O 1
ATOM 1459 N N . GLY B 1 22 ? -4.609 9.141 4.867 1 98.88 22 GLY B N 1
ATOM 1460 C CA . GLY B 1 22 ? -5.992 8.883 5.238 1 98.88 22 GLY B CA 1
ATOM 1461 C C . GLY B 1 22 ? -6.949 9.945 4.723 1 98.88 22 GLY B C 1
ATOM 1462 O O . GLY B 1 22 ? -6.668 11.141 4.809 1 98.88 22 GLY B O 1
ATOM 1463 N N . VAL B 1 23 ? -8.039 9.492 4.191 1 98.81 23 VAL B N 1
ATOM 1464 C CA . VAL B 1 23 ? -9.172 10.328 3.814 1 98.81 23 VAL B CA 1
ATOM 1465 C C . VAL B 1 23 ? -10.203 10.328 4.938 1 98.81 23 VAL B C 1
ATOM 1467 O O . VAL B 1 23 ? -10.828 9.305 5.219 1 98.81 23 VAL B O 1
ATOM 1470 N N . LEU B 1 24 ? -10.352 11.383 5.59 1 98.81 24 LEU B N 1
ATOM 1471 C CA . LEU B 1 24 ? -11.391 11.602 6.586 1 98.81 24 LEU B CA 1
ATOM 1472 C C . LEU B 1 24 ? -12.312 12.742 6.168 1 98.81 24 LEU B C 1
ATOM 1474 O O .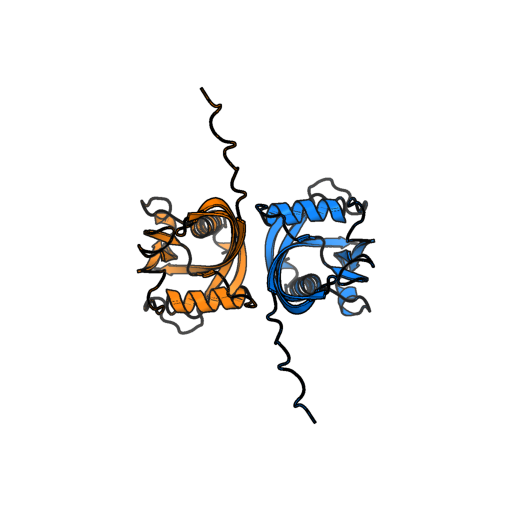 LEU B 1 24 ? -11.859 13.867 5.965 1 98.81 24 LEU B O 1
ATOM 1478 N N . THR B 1 25 ? -13.609 12.43 6.035 1 98.06 25 THR B N 1
ATOM 1479 C CA . THR B 1 25 ? -14.586 13.43 5.621 1 98.06 25 THR B CA 1
ATOM 1480 C C . THR B 1 25 ? -15.641 13.633 6.703 1 98.06 25 THR B C 1
ATOM 1482 O O . THR B 1 25 ? -15.797 12.789 7.59 1 98.06 25 THR B O 1
ATOM 1485 N N . ARG B 1 26 ? -16.219 14.695 6.648 1 97.44 26 ARG B N 1
ATOM 1486 C CA . ARG B 1 26 ? -17.375 14.969 7.5 1 97.44 26 ARG B CA 1
ATOM 1487 C C . ARG B 1 26 ? -18.391 15.859 6.777 1 97.44 26 ARG B C 1
ATOM 1489 O O . ARG B 1 26 ? -18.062 16.5 5.773 1 97.44 26 ARG B O 1
ATOM 1496 N N . GLU B 1 27 ? -19.625 15.742 7.23 1 96.31 27 GLU B N 1
ATOM 1497 C CA . GLU B 1 27 ? -20.656 16.703 6.84 1 96.31 27 GLU B CA 1
ATOM 1498 C C . GLU B 1 27 ? -20.766 17.828 7.859 1 96.31 27 GLU B C 1
ATOM 1500 O O . GLU B 1 27 ? -20.953 17.578 9.055 1 96.31 27 GLU B O 1
ATOM 1505 N N . TYR B 1 28 ? -20.625 19.047 7.383 1 94.94 28 TYR B N 1
ATOM 1506 C CA . TYR B 1 28 ? -20.719 20.219 8.266 1 94.94 28 TYR B CA 1
ATOM 1507 C C . TYR B 1 28 ? -21.391 21.375 7.562 1 94.94 28 TYR B C 1
ATOM 1509 O O . TYR B 1 28 ? -21 21.781 6.465 1 94.94 28 TYR B O 1
ATOM 1517 N N . ALA B 1 29 ? -22.484 21.859 8.195 1 94.81 29 ALA B N 1
ATOM 1518 C CA . ALA B 1 29 ? -23.219 23.016 7.707 1 94.81 29 ALA B CA 1
ATOM 1519 C C . ALA B 1 29 ? -23.641 22.828 6.254 1 94.81 29 ALA B C 1
ATOM 1521 O O . ALA B 1 29 ? -23.469 23.719 5.426 1 94.81 29 ALA B O 1
ATOM 1522 N N . GLY B 1 30 ? -23.953 21.625 5.879 1 94.31 30 GLY B N 1
ATOM 1523 C CA . GLY B 1 30 ? -24.5 21.312 4.574 1 94.31 30 GLY B CA 1
ATOM 1524 C C . GLY B 1 30 ? -23.453 21.047 3.52 1 94.31 30 GLY B C 1
ATOM 1525 O O . GLY B 1 30 ? -23.766 20.891 2.338 1 94.31 30 GLY B O 1
ATOM 1526 N N . ALA B 1 31 ? -22.25 21.094 3.957 1 95 31 ALA B N 1
ATOM 1527 C CA . ALA B 1 31 ? -21.172 20.859 3.008 1 95 31 ALA B CA 1
ATOM 1528 C C . ALA B 1 31 ? -20.344 19.641 3.424 1 95 31 ALA B C 1
ATOM 1530 O O . ALA B 1 31 ? -20.172 19.375 4.617 1 95 31 ALA B O 1
ATOM 1531 N N . ARG B 1 32 ? -19.938 18.938 2.42 1 95.62 32 ARG B N 1
ATOM 1532 C CA . ARG B 1 32 ? -18.969 17.875 2.674 1 95.62 32 ARG B CA 1
ATOM 1533 C C . ARG B 1 32 ? -17.547 18.422 2.738 1 95.62 32 ARG B C 1
ATOM 1535 O O . ARG B 1 32 ? -17.125 19.156 1.843 1 95.62 32 ARG B O 1
ATOM 1542 N N . GLN B 1 33 ? -16.859 18.016 3.832 1 97.38 33 GLN B N 1
ATOM 1543 C CA . GLN B 1 33 ? -15.516 18.531 4.043 1 97.38 33 GLN B CA 1
ATOM 1544 C C . GLN B 1 33 ? -14.492 17.406 4.102 1 97.38 33 GLN B C 1
ATOM 1546 O O . GLN B 1 33 ? -14.82 16.281 4.523 1 97.38 33 GLN B O 1
ATOM 1551 N N . LEU B 1 34 ? -13.336 17.734 3.676 1 97.88 34 LEU B N 1
ATOM 1552 C CA . LEU B 1 34 ? -12.172 16.844 3.719 1 97.88 34 LEU B CA 1
ATOM 1553 C C . LEU B 1 34 ? -11.094 17.422 4.637 1 97.88 34 LEU B C 1
ATOM 1555 O O . LEU B 1 34 ? -10.789 18.609 4.578 1 97.88 34 LEU B O 1
ATOM 1559 N N . LEU B 1 35 ? -10.562 16.578 5.52 1 98.62 35 LEU B N 1
ATOM 1560 C CA . LEU B 1 35 ? -9.477 17.031 6.383 1 98.62 35 LEU B CA 1
ATOM 1561 C C . LEU B 1 35 ? -8.141 17 5.641 1 98.62 35 LEU B C 1
ATOM 1563 O O . LEU B 1 35 ? -7.738 15.961 5.113 1 98.62 35 LEU B O 1
ATOM 1567 N N . LEU B 1 36 ? -7.496 18.141 5.598 1 98.19 36 LEU B N 1
ATOM 1568 C CA . LEU B 1 36 ? -6.203 18.266 4.93 1 98.19 36 LEU B CA 1
ATOM 1569 C C . LEU B 1 36 ? -5.176 18.906 5.852 1 98.19 36 LEU B C 1
ATOM 1571 O O . LEU B 1 36 ? -5.535 19.578 6.816 1 98.19 36 LEU B O 1
ATOM 1575 N N . THR B 1 37 ? -3.922 18.625 5.543 1 97.56 37 THR B N 1
ATOM 1576 C CA . THR B 1 37 ? -2.795 19.297 6.18 1 97.56 37 THR B CA 1
ATOM 1577 C C . THR B 1 37 ? -1.951 20.031 5.148 1 97.56 37 THR B C 1
ATOM 1579 O O . THR B 1 37 ? -2.02 19.734 3.953 1 97.56 37 THR B O 1
ATOM 1582 N N . ARG B 1 38 ? -1.256 21.016 5.633 1 96.25 38 ARG B N 1
ATOM 1583 C CA . ARG B 1 38 ? -0.354 21.766 4.766 1 96.25 38 ARG B CA 1
ATOM 1584 C C . ARG B 1 38 ? 1.104 21.453 5.09 1 96.25 38 ARG B C 1
ATOM 1586 O O . ARG B 1 38 ? 1.486 21.391 6.262 1 96.25 38 ARG B O 1
ATOM 1593 N N . ILE B 1 39 ? 1.905 21.188 4.047 1 95.12 39 ILE B N 1
ATOM 1594 C CA . ILE B 1 39 ? 3.32 20.875 4.207 1 95.12 39 ILE B CA 1
ATOM 1595 C C . ILE B 1 39 ? 4.082 22.125 4.641 1 95.12 39 ILE B C 1
ATOM 1597 O O . ILE B 1 39 ? 3.924 23.188 4.047 1 95.12 39 ILE B O 1
ATOM 1601 N N . SER B 1 40 ? 4.895 21.938 5.594 1 93.75 40 SER B N 1
ATOM 1602 C CA . SER B 1 40 ? 5.648 23.047 6.188 1 93.75 40 SER B CA 1
ATOM 1603 C C . SER B 1 40 ? 6.641 23.641 5.191 1 93.75 40 SER B C 1
ATOM 1605 O O . SER B 1 40 ? 7.09 22.953 4.273 1 93.75 40 SER B O 1
ATOM 1607 N N . PRO B 1 41 ? 7.07 24.875 5.406 1 84.62 41 PRO B N 1
ATOM 1608 C CA . PRO B 1 41 ? 7.961 25.578 4.48 1 84.62 41 PRO B CA 1
ATOM 1609 C C . PRO B 1 41 ? 9.336 24.922 4.379 1 84.62 41 PRO B C 1
ATOM 1611 O O . PRO B 1 41 ? 10.062 25.141 3.404 1 84.62 41 PRO B O 1
ATOM 1614 N N . TRP B 1 42 ? 9.711 24.172 5.219 1 81.5 42 TRP B N 1
ATOM 1615 C CA . TRP B 1 42 ? 11.07 23.625 5.238 1 81.5 42 TRP B CA 1
ATOM 1616 C C . TRP B 1 42 ? 11.102 22.234 4.629 1 81.5 42 TRP B C 1
ATOM 1618 O O . TRP B 1 42 ? 12.172 21.625 4.5 1 81.5 42 TRP B O 1
ATOM 1628 N N . ASP B 1 43 ? 10.008 21.781 4.191 1 80.75 43 ASP B N 1
ATOM 1629 C CA . ASP B 1 43 ? 9.938 20.422 3.666 1 80.75 43 ASP B CA 1
ATOM 1630 C C . ASP B 1 43 ? 9.703 20.422 2.156 1 80.75 43 ASP B C 1
ATOM 1632 O O . ASP B 1 43 ? 9.398 21.469 1.575 1 80.75 43 ASP B O 1
ATOM 1636 N N . TYR B 1 44 ? 9.961 19.312 1.562 1 79.19 44 TYR B N 1
ATOM 1637 C CA . TYR B 1 44 ? 9.648 19.125 0.146 1 79.19 44 TYR B CA 1
ATOM 1638 C C . TYR B 1 44 ? 8.156 19.266 -0.107 1 79.19 44 TYR B C 1
ATOM 1640 O O . TYR B 1 44 ? 7.344 18.609 0.554 1 79.19 44 TYR B O 1
ATOM 1648 N N . GLY B 1 45 ? 7.809 20.188 -1.053 1 85.56 45 GLY B N 1
ATOM 1649 C CA . GLY B 1 45 ? 6.406 20.469 -1.328 1 85.56 45 GLY B CA 1
ATOM 1650 C C . GLY B 1 45 ? 5.832 21.562 -0.443 1 85.56 45 GLY B C 1
ATOM 1651 O O . GLY B 1 45 ? 4.625 21.578 -0.178 1 85.56 45 GLY B O 1
ATOM 1652 N N . ALA B 1 46 ? 6.617 22.391 -0.017 1 88.56 46 ALA B N 1
ATOM 1653 C CA . ALA B 1 46 ? 6.234 23.469 0.89 1 88.56 46 ALA B CA 1
ATOM 1654 C C . ALA B 1 46 ? 5.008 24.219 0.367 1 88.56 46 ALA B C 1
ATOM 1656 O O . ALA B 1 46 ? 4.961 24.594 -0.803 1 88.56 46 ALA B O 1
ATOM 1657 N N . GLY B 1 47 ? 4.039 24.266 1.316 1 92.31 47 GLY B N 1
ATOM 1658 C CA . GLY B 1 47 ? 2.855 25.047 1.004 1 92.31 47 GLY B CA 1
ATOM 1659 C C . GLY B 1 47 ? 1.755 24.234 0.35 1 92.31 47 GLY B C 1
ATOM 1660 O O . GLY B 1 47 ? 0.608 24.688 0.274 1 92.31 47 GLY B O 1
ATOM 1661 N N . MET B 1 48 ? 2.09 23.078 -0.102 1 94.81 48 MET B N 1
ATOM 1662 C CA . MET B 1 48 ? 1.068 22.234 -0.718 1 94.81 48 MET B CA 1
ATOM 1663 C C . MET B 1 48 ? 0.164 21.609 0.341 1 94.81 48 MET B C 1
ATOM 1665 O O . MET B 1 48 ? 0.585 21.406 1.48 1 94.81 48 MET B O 1
ATOM 1669 N N . TRP B 1 49 ? -1.055 21.375 -0.035 1 96.44 49 TRP B N 1
ATOM 1670 C CA . TRP B 1 49 ? -2.006 20.688 0.827 1 96.44 49 TRP B CA 1
ATOM 1671 C C . TRP B 1 49 ? -2.068 19.203 0.488 1 96.44 49 TRP B C 1
ATOM 1673 O O . TRP B 1 49 ? -2.049 18.828 -0.687 1 96.44 49 TRP B O 1
ATOM 1683 N N . THR B 1 50 ? -2.094 18.453 1.501 1 97.5 50 THR B N 1
ATOM 1684 C CA . THR B 1 50 ? -2.016 17 1.348 1 97.5 50 THR B CA 1
ATOM 1685 C C . THR B 1 50 ? -2.947 16.297 2.334 1 97.5 50 THR B C 1
ATOM 1687 O O . THR B 1 50 ? -3.662 16.969 3.094 1 97.5 50 THR B O 1
ATOM 1690 N N . LEU B 1 51 ? -3.1 15.016 2.215 1 98.62 51 LEU B N 1
ATOM 1691 C CA . LEU B 1 51 ? -3.791 14.203 3.209 1 98.62 51 LEU B CA 1
ATOM 1692 C C . LEU B 1 51 ? -2.904 13.961 4.426 1 98.62 51 LEU B C 1
ATOM 1694 O O . LEU B 1 51 ? -1.691 13.781 4.293 1 98.62 51 LEU B O 1
ATOM 1698 N N . PRO B 1 52 ? -3.531 13.992 5.648 1 98.44 52 PRO B N 1
ATOM 1699 C CA . PRO B 1 52 ? -2.709 13.508 6.762 1 98.44 52 PRO B CA 1
ATOM 1700 C C . PRO B 1 52 ? -2.109 12.125 6.496 1 98.44 52 PRO B C 1
ATOM 1702 O O . PRO B 1 52 ? -2.801 11.234 5.996 1 98.44 52 PRO B O 1
ATOM 1705 N N . GLY B 1 53 ? -0.963 11.961 6.797 1 97.94 53 GLY B N 1
ATOM 1706 C CA . GLY B 1 53 ? -0.201 10.766 6.484 1 97.94 53 GLY B CA 1
ATOM 1707 C C . GLY B 1 53 ? 1.262 11.047 6.199 1 97.94 53 GLY B C 1
ATOM 1708 O O . GLY B 1 53 ? 1.732 12.172 6.391 1 97.94 53 GLY B O 1
ATOM 1709 N N . GLY B 1 54 ? 2.01 10.031 5.809 1 96.81 54 GLY B N 1
ATOM 1710 C CA . GLY B 1 54 ? 3.432 10.156 5.527 1 96.81 54 GLY B CA 1
ATOM 1711 C C . GLY B 1 54 ? 4.113 8.812 5.324 1 96.81 54 GLY B C 1
ATOM 1712 O O . GLY B 1 54 ? 3.447 7.781 5.215 1 96.81 54 GLY B O 1
ATOM 1713 N N . GLY B 1 55 ? 5.387 8.906 5.199 1 97 55 GLY B N 1
ATOM 1714 C CA . GLY B 1 55 ? 6.16 7.684 5.051 1 97 55 GLY B CA 1
ATOM 1715 C C . GLY B 1 55 ? 5.984 6.719 6.211 1 97 55 GLY B C 1
ATOM 1716 O O . GLY B 1 55 ? 5.902 7.141 7.367 1 97 55 GLY B O 1
ATOM 1717 N N . ILE B 1 56 ? 5.914 5.398 5.887 1 98.06 56 ILE B N 1
ATOM 1718 C CA . ILE B 1 56 ? 5.867 4.395 6.945 1 98.06 56 ILE B CA 1
ATOM 1719 C C . ILE B 1 56 ? 7.281 4.078 7.422 1 98.06 56 ILE B C 1
ATOM 1721 O O . ILE B 1 56 ? 8.234 4.172 6.648 1 98.06 56 ILE B O 1
ATOM 1725 N N . ASP B 1 57 ? 7.441 3.703 8.672 1 97.5 57 ASP B N 1
ATOM 1726 C CA . ASP B 1 57 ? 8.719 3.211 9.18 1 97.5 57 ASP B CA 1
ATOM 1727 C C . ASP B 1 57 ? 8.992 1.789 8.695 1 97.5 57 ASP B C 1
ATOM 1729 O O . ASP B 1 57 ? 8.062 1.031 8.422 1 97.5 57 ASP B O 1
ATOM 1733 N N . HIS B 1 58 ? 10.242 1.492 8.555 1 97.75 58 HIS B N 1
ATOM 1734 C CA . HIS B 1 58 ? 10.578 0.131 8.156 1 97.75 58 HIS B CA 1
ATOM 1735 C C . HIS B 1 58 ? 9.977 -0.892 9.109 1 97.75 58 HIS B C 1
ATOM 1737 O O . HIS B 1 58 ? 10.125 -0.771 10.328 1 97.75 58 HIS B O 1
ATOM 1743 N N . GLY B 1 59 ? 9.344 -1.854 8.609 1 97.88 59 GLY B N 1
ATOM 1744 C CA . GLY B 1 59 ? 8.703 -2.891 9.398 1 97.88 59 GLY B CA 1
ATOM 1745 C C . GLY B 1 59 ? 7.305 -2.521 9.852 1 97.88 59 GLY B C 1
ATOM 1746 O O . GLY B 1 59 ? 6.555 -3.377 10.328 1 97.88 59 GLY B O 1
ATOM 1747 N N . GLU B 1 60 ? 6.926 -1.311 9.672 1 98.12 60 GLU B N 1
ATOM 1748 C CA . GLU B 1 60 ? 5.621 -0.816 10.094 1 98.12 60 GLU B CA 1
ATOM 1749 C C . GLU B 1 60 ? 4.543 -1.178 9.078 1 98.12 60 GLU B C 1
ATOM 1751 O O . GLU B 1 60 ? 4.73 -1 7.871 1 98.12 60 GLU B O 1
ATOM 1756 N N . HIS B 1 61 ? 3.455 -1.803 9.539 1 98.69 61 HIS B N 1
ATOM 1757 C CA . HIS B 1 61 ? 2.316 -1.991 8.648 1 98.69 61 HIS B CA 1
ATOM 1758 C C . HIS B 1 61 ? 1.736 -0.652 8.203 1 98.69 61 HIS B C 1
ATOM 1760 O O . HIS B 1 61 ? 1.558 0.253 9.023 1 98.69 61 HIS B O 1
ATOM 1766 N N . PRO B 1 62 ? 1.372 -0.542 6.93 1 98.75 62 PRO B N 1
ATOM 1767 C CA . PRO B 1 62 ? 0.829 0.732 6.453 1 98.75 62 PRO B CA 1
ATOM 1768 C C . PRO B 1 62 ? -0.385 1.192 7.258 1 98.75 62 PRO B C 1
ATOM 1770 O O . PRO B 1 62 ? -0.578 2.395 7.457 1 98.75 62 PRO B O 1
ATOM 1773 N N . ASP B 1 63 ? -1.185 0.263 7.793 1 98.75 63 ASP B N 1
ATOM 1774 C CA . ASP B 1 63 ? -2.301 0.612 8.672 1 98.75 63 ASP B CA 1
ATOM 1775 C C . ASP B 1 63 ? -1.812 1.355 9.906 1 98.75 63 ASP B C 1
ATOM 1777 O O . ASP B 1 63 ? -2.432 2.33 10.336 1 98.75 63 ASP B O 1
ATOM 1781 N N . ASP B 1 64 ? -0.764 0.889 10.445 1 98.69 64 ASP B N 1
ATOM 1782 C CA . ASP B 1 64 ? -0.209 1.519 11.641 1 98.69 64 ASP B CA 1
ATOM 1783 C C . ASP B 1 64 ? 0.427 2.865 11.305 1 98.69 64 ASP B C 1
ATOM 1785 O O . ASP B 1 64 ? 0.371 3.801 12.109 1 98.69 64 ASP B O 1
ATOM 1789 N N . GLY B 1 65 ? 1.022 2.93 10.125 1 98.44 65 GLY B N 1
ATOM 1790 C CA . GLY B 1 65 ? 1.605 4.184 9.672 1 98.44 65 GLY B CA 1
ATOM 1791 C C . GLY B 1 65 ? 0.595 5.312 9.578 1 98.44 65 GLY B C 1
ATOM 1792 O O . GLY B 1 65 ? 0.827 6.406 10.094 1 98.44 65 GLY B O 1
ATOM 1793 N N . VAL B 1 66 ? -0.562 5.031 8.93 1 98.62 66 VAL B N 1
ATOM 1794 C CA . VAL B 1 66 ? -1.565 6.074 8.758 1 98.62 66 VAL B CA 1
ATOM 1795 C C . VAL B 1 66 ? -2.139 6.473 10.117 1 98.62 66 VAL B C 1
ATOM 1797 O O . VAL B 1 66 ? -2.426 7.645 10.352 1 98.62 66 VAL B O 1
ATOM 1800 N N . ARG B 1 67 ? -2.309 5.523 11.055 1 98.62 67 ARG B N 1
ATOM 1801 C CA . ARG B 1 67 ? -2.785 5.836 12.398 1 98.62 67 ARG B CA 1
ATOM 1802 C C . ARG B 1 67 ? -1.816 6.77 13.117 1 98.62 67 ARG B C 1
ATOM 1804 O O . ARG B 1 67 ? -2.227 7.793 13.672 1 98.62 67 ARG B O 1
ATOM 1811 N N . ARG B 1 68 ? -0.559 6.418 13.094 1 98 68 ARG B N 1
ATOM 1812 C CA . ARG B 1 68 ? 0.469 7.188 13.789 1 98 68 ARG B CA 1
ATOM 1813 C C . ARG B 1 68 ? 0.582 8.594 13.203 1 98 68 ARG B C 1
ATOM 1815 O O . ARG B 1 68 ? 0.509 9.586 13.938 1 98 68 ARG B O 1
ATOM 1822 N N . GLU B 1 69 ? 0.718 8.648 11.891 1 97.62 69 GLU B N 1
ATOM 1823 C CA . GLU B 1 69 ? 0.884 9.938 11.227 1 97.62 69 GLU B CA 1
ATOM 1824 C C . GLU B 1 69 ? -0.342 10.82 11.422 1 97.62 69 GLU B C 1
ATOM 1826 O O . GLU B 1 69 ? -0.217 12.039 11.57 1 97.62 69 GLU B O 1
ATOM 1831 N N . PHE B 1 70 ? -1.54 10.289 11.414 1 98 70 PHE B N 1
ATOM 1832 C CA . PHE B 1 70 ? -2.766 11.047 11.617 1 98 70 PHE B CA 1
ATOM 1833 C C . PHE B 1 70 ? -2.775 11.703 13 1 98 70 PHE B C 1
ATOM 1835 O O . PHE B 1 70 ? -3.119 12.875 13.133 1 98 70 PHE B O 1
ATOM 1842 N N . GLU B 1 71 ? -2.41 10.867 13.938 1 97.88 71 GLU B N 1
ATOM 1843 C CA . GLU B 1 71 ? -2.371 11.398 15.297 1 97.88 71 GLU B CA 1
ATOM 1844 C C . GLU B 1 71 ? -1.326 12.5 15.43 1 97.88 71 GLU B C 1
ATOM 1846 O O . GLU B 1 71 ? -1.598 13.555 16.016 1 97.88 71 GLU B O 1
ATOM 1851 N N . GLU B 1 72 ? -0.203 12.273 14.891 1 97.69 72 GLU B N 1
ATOM 1852 C CA . GLU B 1 72 ? 0.891 13.242 14.961 1 97.69 72 GLU B CA 1
ATOM 1853 C C . GLU B 1 72 ? 0.508 14.555 14.289 1 97.69 72 GLU B C 1
ATOM 1855 O O . GLU B 1 72 ? 0.815 15.633 14.805 1 97.69 72 GLU B O 1
ATOM 1860 N N . GLU B 1 73 ? -0.201 14.453 13.148 1 97.94 73 GLU B N 1
ATOM 1861 C CA . GLU B 1 73 ? -0.407 15.625 12.305 1 97.94 73 GLU B CA 1
ATOM 1862 C C . GLU B 1 73 ? -1.736 16.312 12.625 1 97.94 73 GLU B C 1
ATOM 1864 O O . GLU B 1 73 ? -1.954 17.453 12.25 1 97.94 73 GLU B O 1
ATOM 1869 N N . THR B 1 74 ? -2.74 15.648 13.352 1 98 74 THR B N 1
ATOM 1870 C CA . THR B 1 74 ? -4.082 16.203 13.5 1 98 74 THR B CA 1
ATOM 1871 C C . THR B 1 74 ? -4.586 16 14.93 1 98 74 THR B C 1
ATOM 1873 O O . THR B 1 74 ? -5.613 16.562 15.312 1 98 74 THR B O 1
ATOM 1876 N N . SER B 1 75 ? -3.896 15.203 15.742 1 98.06 75 SER B N 1
ATOM 1877 C CA . SER B 1 75 ? -4.273 14.812 17.094 1 98.06 75 SER B CA 1
ATOM 1878 C C . SER B 1 75 ? -5.441 13.836 17.078 1 98.06 75 SER B C 1
ATOM 1880 O O . SER B 1 75 ? -5.898 13.391 18.141 1 98.06 75 SER B O 1
ATOM 1882 N N . LEU B 1 76 ? -5.957 13.461 15.953 1 98.44 76 LEU B N 1
ATOM 1883 C CA . LEU B 1 76 ? -7.082 12.531 15.859 1 98.44 76 LEU B CA 1
ATOM 1884 C C . LEU B 1 76 ? -6.59 11.094 15.836 1 98.44 76 LEU B C 1
ATOM 1886 O O . LEU B 1 76 ? -5.609 10.773 15.156 1 98.44 76 LEU B O 1
ATOM 1890 N N . ARG B 1 77 ? -7.203 10.305 16.594 1 98.56 77 ARG B N 1
ATOM 1891 C CA . ARG B 1 77 ? -7.031 8.859 16.484 1 98.56 77 ARG B CA 1
ATOM 1892 C C . ARG B 1 77 ? -8.023 8.273 15.484 1 98.56 77 ARG B C 1
ATOM 1894 O O . ARG B 1 77 ? -9.234 8.492 15.602 1 98.56 77 ARG B O 1
ATOM 1901 N N . VAL B 1 78 ? -7.52 7.527 14.477 1 98.75 78 VAL B N 1
ATOM 1902 C CA . VAL B 1 78 ? -8.391 7.008 13.422 1 98.75 78 VAL B CA 1
ATOM 1903 C C . VAL B 1 78 ? -8.141 5.516 13.234 1 98.75 78 VAL B C 1
ATOM 1905 O O . VAL B 1 78 ? -7.137 4.98 13.711 1 98.75 78 VAL B O 1
ATOM 1908 N N . HIS B 1 79 ? -9.039 4.84 12.664 1 98 79 HIS B N 1
ATOM 1909 C CA . HIS B 1 79 ? -8.852 3.477 12.18 1 98 79 HIS B CA 1
ATOM 1910 C C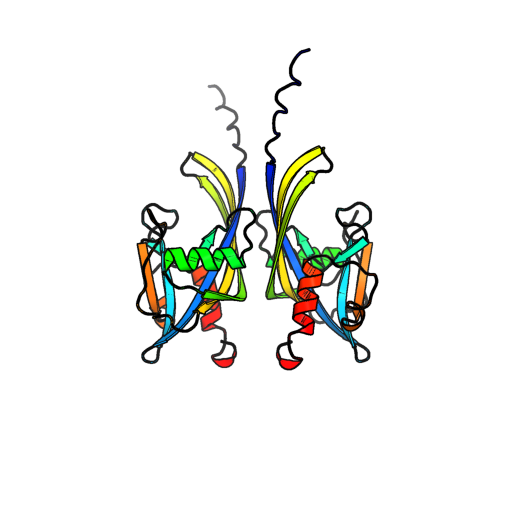 . HIS B 1 79 ? -9.023 3.406 10.664 1 98 79 HIS B C 1
ATOM 1912 O O . HIS B 1 79 ? -9.977 3.973 10.117 1 98 79 HIS B O 1
ATOM 1918 N N . PRO B 1 80 ? -8.031 2.777 10.031 1 98.38 80 PRO B N 1
ATOM 1919 C CA . PRO B 1 80 ? -8.219 2.555 8.594 1 98.38 80 PRO B CA 1
ATOM 1920 C C . PRO B 1 80 ? -9.359 1.591 8.289 1 98.38 80 PRO B C 1
ATOM 1922 O O . PRO B 1 80 ? -9.438 0.508 8.875 1 98.38 80 PRO B O 1
ATOM 1925 N N . VAL B 1 81 ? -10.266 1.963 7.402 1 97.81 81 VAL B N 1
ATOM 1926 C CA . VAL B 1 81 ? -11.398 1.132 7.004 1 97.81 81 VAL B CA 1
ATOM 1927 C C . VAL B 1 81 ? -10.992 0.226 5.844 1 97.81 81 VAL B C 1
ATOM 1929 O O . VAL B 1 81 ? -11.164 -0.994 5.91 1 97.81 81 VAL B O 1
ATOM 1932 N N . ARG B 1 82 ? -10.469 0.766 4.797 1 96.94 82 ARG B N 1
ATOM 1933 C CA . ARG B 1 82 ? -9.977 0.062 3.615 1 96.94 82 ARG B CA 1
ATOM 1934 C C . ARG B 1 82 ? -9.102 0.974 2.758 1 96.94 82 ARG B C 1
ATOM 1936 O O . ARG B 1 82 ? -9.266 2.195 2.781 1 96.94 82 ARG B O 1
ATOM 1943 N N . PRO B 1 83 ? -8.18 0.344 2.014 1 98.44 83 PRO B N 1
ATOM 1944 C CA . PRO B 1 83 ? -7.5 1.171 1.015 1 98.44 83 PRO B CA 1
ATOM 1945 C C . PRO B 1 83 ? -8.445 1.698 -0.061 1 98.44 83 PRO B C 1
ATOM 1947 O O . PRO B 1 83 ? -9.359 0.983 -0.493 1 98.44 83 PRO B O 1
ATOM 1950 N N . ALA B 1 84 ? -8.305 2.961 -0.389 1 97.94 84 ALA B N 1
ATOM 1951 C CA . ALA B 1 84 ? -9.164 3.617 -1.371 1 97.94 84 ALA B CA 1
ATOM 1952 C C . ALA B 1 84 ? -8.508 3.635 -2.748 1 97.94 84 ALA B C 1
ATOM 1954 O O . ALA B 1 84 ? -9.148 3.301 -3.75 1 97.94 84 ALA B O 1
ATOM 1955 N N . VAL B 1 85 ? -7.289 4.027 -2.775 1 98.25 85 VAL B N 1
ATOM 1956 C CA . VAL B 1 85 ? -6.555 4.176 -4.027 1 98.25 85 VAL B CA 1
ATOM 1957 C C . VAL B 1 85 ? -5.055 4.156 -3.754 1 98.25 85 VAL B C 1
ATOM 1959 O O . VAL B 1 85 ? -4.621 4.406 -2.627 1 98.25 85 VAL B O 1
ATOM 1962 N N . VAL B 1 86 ? -4.273 3.756 -4.711 1 98.81 86 VAL B N 1
ATOM 1963 C CA . VAL B 1 86 ? -2.814 3.801 -4.648 1 98.81 86 VAL B CA 1
ATOM 1964 C C . VAL B 1 86 ? -2.285 4.812 -5.664 1 98.81 86 VAL B C 1
ATOM 1966 O O . VAL B 1 86 ? -2.76 4.867 -6.801 1 98.81 86 VAL B O 1
ATOM 1969 N N . THR B 1 87 ? -1.361 5.656 -5.242 1 98.62 87 THR B N 1
ATOM 1970 C CA . THR B 1 87 ? -0.706 6.602 -6.133 1 98.62 87 THR B CA 1
ATOM 1971 C C . THR B 1 87 ? 0.769 6.254 -6.309 1 98.62 87 THR B C 1
ATOM 1973 O O . THR B 1 87 ? 1.348 5.551 -5.477 1 98.62 87 THR B O 1
ATOM 1976 N N . SER B 1 88 ? 1.339 6.668 -7.383 1 98.31 88 SER B N 1
ATOM 1977 C CA . SER B 1 88 ? 2.764 6.52 -7.66 1 98.31 88 SER B CA 1
ATOM 1978 C C . SER B 1 88 ? 3.334 7.777 -8.312 1 98.31 88 SER B C 1
ATOM 1980 O O . SER B 1 88 ? 2.75 8.312 -9.25 1 98.31 88 SER B O 1
ATOM 1982 N N . LEU B 1 89 ? 4.359 8.258 -7.711 1 96.5 89 LEU B N 1
ATOM 1983 C CA . LEU B 1 89 ? 5.141 9.359 -8.25 1 96.5 89 LEU B CA 1
ATOM 1984 C C . LEU B 1 89 ? 6.562 8.914 -8.578 1 96.5 89 LEU B C 1
ATOM 1986 O O . LEU B 1 89 ? 7.207 8.25 -7.766 1 96.5 89 LEU B O 1
ATOM 1990 N N . HIS B 1 90 ? 7.039 9.18 -9.734 1 96.94 90 HIS B N 1
ATOM 1991 C CA . HIS B 1 90 ? 8.383 8.828 -10.18 1 96.94 90 HIS B CA 1
ATOM 1992 C C . HIS B 1 90 ? 9.133 10.047 -10.703 1 96.94 90 HIS B C 1
ATOM 1994 O O . HIS B 1 90 ? 8.719 10.656 -11.695 1 96.94 90 HIS B O 1
ATOM 2000 N N . VAL B 1 91 ? 10.219 10.398 -10.047 1 95.31 91 VAL B N 1
ATOM 2001 C CA . VAL B 1 91 ? 10.977 11.586 -10.406 1 95.31 91 VAL B CA 1
ATOM 2002 C C . VAL B 1 91 ? 12.469 11.289 -10.336 1 95.31 91 VAL B C 1
ATOM 2004 O O . VAL B 1 91 ? 12.914 10.508 -9.492 1 95.31 91 VAL B O 1
ATOM 2007 N N . THR B 1 92 ? 13.242 11.742 -11.258 1 95.5 92 THR B N 1
ATOM 2008 C CA . THR B 1 92 ? 14.703 11.742 -11.195 1 95.5 92 THR B CA 1
ATOM 2009 C C . THR B 1 92 ? 15.234 13.156 -10.992 1 95.5 92 THR B C 1
ATOM 2011 O O . THR B 1 92 ? 15.055 14.023 -11.844 1 95.5 92 THR B O 1
ATOM 2014 N N . ASP B 1 93 ? 15.82 13.375 -9.859 1 94.19 93 ASP B N 1
ATOM 2015 C CA . ASP B 1 93 ? 16.312 14.711 -9.516 1 94.19 93 ASP B CA 1
ATOM 2016 C C . ASP B 1 93 ? 17.391 14.633 -8.438 1 94.19 93 ASP B C 1
ATOM 2018 O O . ASP B 1 93 ? 17.656 13.562 -7.895 1 94.19 93 ASP B O 1
ATOM 2022 N N . TYR B 1 94 ? 18.031 15.727 -8.281 1 91.81 94 TYR B N 1
ATOM 2023 C CA . TYR B 1 94 ? 19.016 15.828 -7.219 1 91.81 94 TYR B CA 1
ATOM 2024 C C . TYR B 1 94 ? 18.344 16.109 -5.875 1 91.81 94 TYR B C 1
ATOM 2026 O O . TYR B 1 94 ? 17.422 16.922 -5.793 1 91.81 94 TYR B O 1
ATOM 2034 N N . ASN B 1 95 ? 18.812 15.305 -4.863 1 86.94 95 ASN B N 1
ATOM 2035 C CA . ASN B 1 95 ? 18.281 15.602 -3.533 1 86.94 95 ASN B CA 1
ATOM 2036 C C . ASN B 1 95 ? 19.016 16.766 -2.885 1 86.94 95 ASN B C 1
ATOM 2038 O O . ASN B 1 95 ? 19.844 17.422 -3.525 1 86.94 95 ASN B O 1
ATOM 2042 N N . ARG B 1 96 ? 18.594 17.203 -1.697 1 82.88 96 ARG B N 1
ATOM 2043 C CA . ARG B 1 96 ? 19.141 18.375 -1.011 1 82.88 96 ARG B CA 1
ATOM 2044 C C . ARG B 1 96 ? 20.641 18.219 -0.782 1 82.88 96 ARG B C 1
ATOM 2046 O O . ARG B 1 96 ? 21.344 19.219 -0.657 1 82.88 96 ARG B O 1
ATOM 2053 N N . ALA B 1 97 ? 21.156 17 -0.753 1 89.12 97 ALA B N 1
ATOM 2054 C CA . ALA B 1 97 ? 22.578 16.734 -0.53 1 89.12 97 ALA B CA 1
ATOM 2055 C C . ALA B 1 97 ? 23.344 16.719 -1.849 1 89.12 97 ALA B C 1
ATOM 2057 O O . ALA B 1 97 ? 24.547 16.438 -1.87 1 89.12 97 ALA B O 1
ATOM 2058 N N . GLY B 1 98 ? 22.641 16.875 -2.898 1 90.25 98 GLY B N 1
ATOM 2059 C CA . GLY B 1 98 ? 23.297 16.938 -4.199 1 90.25 98 GLY B CA 1
ATOM 2060 C C . GLY B 1 98 ? 23.438 15.57 -4.848 1 90.25 98 GLY B C 1
ATOM 2061 O O . GLY B 1 98 ? 24.203 15.406 -5.805 1 90.25 98 GLY B O 1
ATOM 2062 N N . VAL B 1 99 ? 22.828 14.586 -4.281 1 92.56 99 VAL B N 1
ATOM 2063 C CA . VAL B 1 99 ? 22.875 13.242 -4.84 1 92.56 99 VAL B CA 1
ATOM 2064 C C . VAL B 1 99 ? 21.75 13.07 -5.867 1 92.56 99 VAL B C 1
ATOM 2066 O O . VAL B 1 99 ? 20.594 13.383 -5.586 1 92.56 99 VAL B O 1
ATOM 2069 N N . LEU B 1 100 ? 22.094 12.594 -7.055 1 95.06 100 LEU B N 1
ATOM 2070 C CA . LEU B 1 100 ? 21.094 12.297 -8.078 1 95.06 100 LEU B CA 1
ATOM 2071 C C . LEU B 1 100 ? 20.344 11.016 -7.738 1 95.06 100 LEU B C 1
ATOM 2073 O O . LEU B 1 100 ? 20.938 9.945 -7.617 1 95.06 100 LEU B O 1
ATOM 2077 N N . GLU B 1 101 ? 19.016 11.195 -7.613 1 96 101 GLU B N 1
ATOM 2078 C CA . GLU B 1 101 ? 18.172 10.047 -7.242 1 96 101 GLU B CA 1
ATOM 2079 C C . GLU B 1 101 ? 17.125 9.766 -8.305 1 96 101 GLU B C 1
ATOM 2081 O O . GLU B 1 101 ? 16.562 10.695 -8.891 1 96 101 GLU B O 1
ATOM 2086 N N . ASP B 1 102 ? 16.969 8.508 -8.617 1 97.69 102 ASP B N 1
ATOM 2087 C CA . ASP B 1 102 ? 15.766 8.008 -9.273 1 97.69 102 ASP B CA 1
ATOM 2088 C C . ASP B 1 102 ? 14.742 7.531 -8.242 1 97.69 102 ASP B C 1
ATOM 2090 O O . ASP B 1 102 ? 14.82 6.406 -7.754 1 97.69 102 ASP B O 1
ATOM 2094 N N . PHE B 1 103 ? 13.789 8.5 -7.988 1 96.81 103 PHE B N 1
ATOM 2095 C CA . PHE B 1 103 ? 12.938 8.32 -6.824 1 96.81 103 PHE B CA 1
ATOM 2096 C C . PHE B 1 103 ? 11.531 7.906 -7.242 1 96.81 103 PHE B C 1
ATOM 2098 O O . PHE B 1 103 ? 10.938 8.523 -8.133 1 96.81 103 PHE B O 1
ATOM 2105 N N . GLN 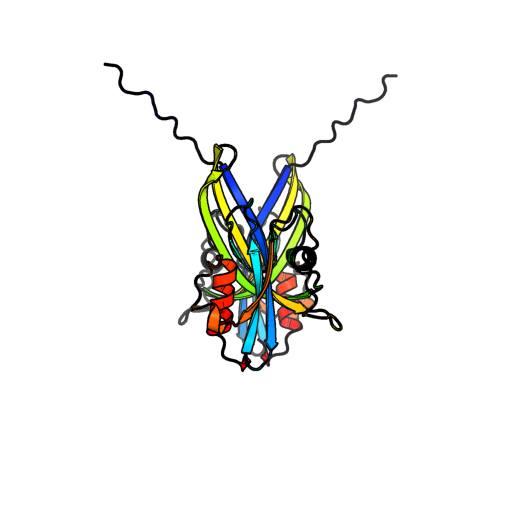B 1 104 ? 10.992 6.832 -6.555 1 98.06 104 GLN B N 1
ATOM 2106 C CA . GLN B 1 104 ? 9.578 6.477 -6.652 1 98.06 104 GLN B CA 1
ATOM 2107 C C . GLN B 1 104 ? 8.906 6.539 -5.285 1 98.06 104 GLN B C 1
ATOM 2109 O O . GLN B 1 104 ? 9.352 5.895 -4.336 1 98.06 104 GLN B O 1
ATOM 2114 N N . GLY B 1 105 ? 7.895 7.359 -5.211 1 97.94 105 GLY B N 1
ATOM 2115 C CA . GLY B 1 105 ? 7.016 7.371 -4.055 1 97.94 105 GLY B CA 1
ATOM 2116 C C . GLY B 1 105 ? 5.691 6.672 -4.309 1 97.94 105 GLY B C 1
ATOM 2117 O O . GLY B 1 105 ? 4.98 7.004 -5.258 1 97.94 105 GLY B O 1
ATOM 2118 N N . ILE B 1 106 ? 5.391 5.652 -3.502 1 98.81 106 ILE B N 1
ATOM 2119 C CA . ILE B 1 106 ? 4.105 4.961 -3.535 1 98.81 106 ILE B CA 1
ATOM 2120 C C . ILE B 1 106 ? 3.24 5.422 -2.365 1 98.81 106 ILE B C 1
ATOM 2122 O O . ILE B 1 106 ? 3.652 5.336 -1.206 1 98.81 106 ILE B O 1
ATOM 2126 N N . GLY B 1 107 ? 2.082 5.996 -2.689 1 98.81 107 GLY B N 1
ATOM 2127 C CA . GLY B 1 107 ? 1.144 6.422 -1.663 1 98.81 107 GLY B CA 1
ATOM 2128 C C . GLY B 1 107 ? -0.066 5.512 -1.548 1 98.81 107 GLY B C 1
ATOM 2129 O O . GLY B 1 107 ? -0.829 5.359 -2.506 1 98.81 107 GLY B O 1
ATOM 2130 N N . ILE B 1 108 ? -0.234 4.883 -0.402 1 98.94 108 ILE B N 1
ATOM 2131 C CA . ILE B 1 108 ? -1.437 4.117 -0.091 1 98.94 108 ILE B CA 1
ATOM 2132 C C . ILE B 1 108 ? -2.443 5.012 0.63 1 98.94 108 ILE B C 1
ATOM 2134 O O . ILE B 1 108 ? -2.199 5.449 1.757 1 98.94 108 ILE B O 1
ATOM 2138 N N . VAL B 1 109 ? -3.568 5.262 -0.016 1 98.88 109 VAL B N 1
ATOM 2139 C CA . VAL B 1 109 ? -4.59 6.152 0.525 1 98.88 109 VAL B CA 1
ATOM 2140 C C . VAL B 1 109 ? -5.742 5.328 1.095 1 98.88 109 VAL B C 1
ATOM 2142 O O . VAL B 1 109 ? -6.324 4.496 0.395 1 98.88 109 VAL B O 1
ATOM 2145 N N . TYR B 1 110 ? -6.027 5.551 2.359 1 98.81 110 TYR B N 1
ATOM 2146 C CA . TYR B 1 110 ? -7.098 4.836 3.051 1 98.81 110 TYR B CA 1
ATOM 2147 C C . TYR B 1 110 ? -8.305 5.738 3.26 1 98.81 110 TYR B C 1
ATOM 2149 O O . TYR B 1 110 ? -8.164 6.93 3.533 1 98.81 110 TYR B O 1
ATOM 2157 N N . PHE B 1 111 ? -9.469 5.098 3.178 1 98.69 111 PHE B N 1
ATOM 2158 C CA . PHE B 1 111 ? -10.578 5.664 3.947 1 98.69 111 PHE B CA 1
ATOM 2159 C C . PHE B 1 111 ? -10.406 5.367 5.434 1 98.69 111 PHE B C 1
ATOM 2161 O O . PHE B 1 111 ? -10.156 4.223 5.82 1 98.69 111 PHE B O 1
ATOM 2168 N N . VAL B 1 112 ? -10.516 6.441 6.215 1 98.75 112 VAL B N 1
ATOM 2169 C CA . VAL B 1 112 ? -10.391 6.242 7.656 1 98.75 112 VAL B CA 1
ATOM 2170 C C . VAL B 1 112 ? -11.633 6.781 8.359 1 98.75 112 VAL B C 1
ATOM 2172 O O . VAL B 1 112 ? -12.398 7.551 7.781 1 98.75 112 VAL B O 1
ATOM 2175 N N . GLU B 1 113 ? -11.789 6.328 9.562 1 98.56 113 GLU B N 1
ATOM 2176 C CA . GLU B 1 113 ? -12.82 6.82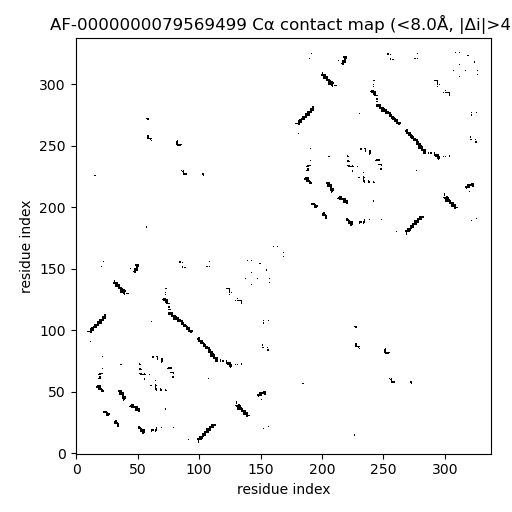8 10.469 1 98.56 113 GLU B CA 1
ATOM 2177 C C . GLU B 1 113 ? -12.219 7.258 11.805 1 98.56 113 GLU B C 1
ATOM 2179 O O . GLU B 1 113 ? -11.32 6.59 12.336 1 98.56 113 GLU B O 1
ATOM 2184 N N . ALA B 1 114 ? -12.695 8.367 12.297 1 98.38 114 ALA B N 1
ATOM 2185 C CA . ALA B 1 114 ? -12.266 8.805 13.617 1 98.38 114 ALA B CA 1
ATOM 2186 C C . ALA B 1 114 ? -12.82 7.898 14.711 1 98.38 114 ALA B C 1
ATOM 2188 O O . ALA B 1 114 ? -13.969 7.461 14.633 1 98.38 114 ALA B O 1
ATOM 2189 N N . GLU B 1 115 ? -11.961 7.676 15.672 1 97.75 115 GLU B N 1
ATOM 2190 C CA . GLU B 1 115 ? -12.477 6.941 16.828 1 97.75 115 GLU B CA 1
ATOM 2191 C C . GLU B 1 115 ? -13.633 7.688 17.484 1 97.75 115 GLU B C 1
ATOM 2193 O O . GLU B 1 115 ? -13.641 8.922 17.516 1 97.75 115 GLU B O 1
ATOM 2198 N N . PRO B 1 116 ? -14.531 6.922 18.047 1 96.62 116 PRO B N 1
ATOM 2199 C CA . PRO B 1 116 ? -15.703 7.566 18.641 1 96.62 116 PRO B CA 1
ATOM 2200 C C . PRO B 1 116 ? -15.344 8.484 19.797 1 96.62 116 PRO B C 1
ATOM 2202 O O . PRO B 1 116 ? -14.414 8.188 20.562 1 96.62 116 PRO B O 1
ATOM 2205 N N . GLY B 1 117 ? -16.062 9.523 19.953 1 95.88 117 GLY B N 1
ATOM 2206 C CA . GLY B 1 117 ? -15.977 10.391 21.125 1 95.88 117 GLY B CA 1
ATOM 2207 C C . GLY B 1 117 ? -14.984 11.523 20.953 1 95.88 117 GLY B C 1
ATOM 2208 O O . GLY B 1 117 ? -14.828 12.359 21.844 1 95.88 117 GLY B O 1
ATOM 2209 N N . GLN B 1 118 ? -14.352 11.594 19.828 1 96 118 GLN B N 1
ATOM 2210 C CA . GLN B 1 118 ? -13.367 12.641 19.594 1 96 118 GLN B CA 1
ATOM 2211 C C . GLN B 1 118 ? -14.031 13.938 19.141 1 96 118 GLN B C 1
ATOM 2213 O O . GLN B 1 118 ? -15.039 13.906 18.422 1 96 118 GLN B O 1
ATOM 2218 N N . ASP B 1 119 ? -13.492 15.023 19.562 1 96.94 119 ASP B N 1
ATOM 2219 C CA . ASP B 1 119 ? -13.867 16.328 19.031 1 96.94 119 ASP B CA 1
ATOM 2220 C C . ASP B 1 119 ? -13.133 16.609 17.719 1 96.94 119 ASP B C 1
ATOM 2222 O O . ASP B 1 119 ? -11.938 16.906 17.719 1 96.94 119 ASP B O 1
ATOM 2226 N N . LEU B 1 120 ? -13.836 16.594 16.641 1 97.75 120 LEU B N 1
ATOM 2227 C CA . LEU B 1 120 ? -13.234 16.703 15.312 1 97.75 120 LEU B CA 1
ATOM 2228 C C . LEU B 1 120 ? -12.805 18.141 15.031 1 97.75 120 LEU B C 1
ATOM 2230 O O . LEU B 1 120 ? -12.07 18.406 14.078 1 97.75 120 LEU B O 1
ATOM 2234 N N . ASP B 1 121 ? -13.203 19.016 15.938 1 96.88 121 ASP B N 1
ATOM 2235 C CA . ASP B 1 121 ? -12.852 20.422 15.734 1 96.88 121 ASP B CA 1
ATOM 2236 C C . ASP B 1 121 ? -11.633 20.812 16.562 1 96.88 121 ASP B C 1
ATOM 2238 O O . ASP B 1 121 ? -11.047 21.875 16.344 1 96.88 121 ASP B O 1
ATOM 2242 N N . ASP B 1 122 ? -11.266 20.031 17.5 1 96.81 122 ASP B N 1
ATOM 2243 C CA . ASP B 1 122 ? -10.094 20.297 18.328 1 96.81 122 ASP B CA 1
ATOM 2244 C C . ASP B 1 122 ? -8.844 19.656 17.734 1 96.81 122 ASP B C 1
ATOM 2246 O O . ASP B 1 122 ? -8.305 18.703 18.266 1 96.81 122 ASP B O 1
ATOM 2250 N N . LEU B 1 123 ? -8.398 20.234 16.703 1 97.94 123 LEU B N 1
ATOM 2251 C CA . LEU B 1 123 ? -7.25 19.734 15.953 1 97.94 123 LEU B CA 1
ATOM 2252 C C . LEU B 1 123 ? -5.953 20.359 16.453 1 97.94 123 LEU B C 1
ATOM 2254 O O . LEU B 1 123 ? -5.898 21.562 16.688 1 97.94 123 LEU B O 1
ATOM 2258 N N . GLN B 1 124 ? -4.961 19.531 16.609 1 96.62 124 GLN B N 1
ATOM 2259 C CA . GLN B 1 124 ? -3.631 19.969 17.031 1 96.62 124 GLN B CA 1
ATOM 2260 C C . GLN B 1 124 ? -2.543 19.219 16.266 1 96.62 124 GLN B C 1
ATOM 2262 O O . GLN B 1 124 ? -2.652 18 16.047 1 96.62 124 GLN B O 1
ATOM 2267 N N . ILE B 1 125 ? -1.568 19.953 15.883 1 96.75 125 ILE B N 1
ATOM 2268 C CA . ILE B 1 125 ? -0.372 19.344 15.328 1 96.75 125 ILE B CA 1
ATOM 2269 C C . ILE B 1 125 ? 0.583 18.953 16.453 1 96.75 125 ILE B C 1
ATOM 2271 O O . ILE B 1 125 ? 1.162 19.828 17.109 1 96.75 125 ILE B O 1
ATOM 2275 N N . LEU B 1 126 ? 0.797 17.672 16.609 1 95.5 126 LEU B N 1
ATOM 2276 C CA . LEU B 1 126 ? 1.527 17.172 17.781 1 95.5 126 LEU B CA 1
ATOM 2277 C C . LEU B 1 126 ? 3 16.969 17.438 1 95.5 126 LEU B C 1
ATOM 2279 O O . LEU B 1 126 ? 3.842 16.906 18.344 1 95.5 126 LEU B O 1
ATOM 2283 N N . GLU B 1 127 ? 3.246 16.781 16.125 1 85.81 127 GLU B N 1
ATOM 2284 C CA . GLU B 1 127 ? 4.621 16.5 15.719 1 85.81 127 GLU B CA 1
ATOM 2285 C C . GLU B 1 127 ? 5.523 17.719 15.953 1 85.81 127 GLU B C 1
ATOM 2287 O O . GLU B 1 127 ? 5.215 18.812 15.5 1 85.81 127 GLU B O 1
ATOM 2292 N N . GLN B 1 128 ? 6.559 17.516 16.688 1 78.06 128 GLN B N 1
ATOM 2293 C CA . GLN B 1 128 ? 7.574 18.562 16.844 1 78.06 128 GLN B CA 1
ATOM 2294 C C . GLN B 1 128 ? 8.352 18.766 15.555 1 78.06 128 GLN B C 1
ATOM 2296 O O . GLN B 1 128 ? 8.648 17.812 14.844 1 78.06 128 GLN B O 1
ATOM 2301 N N . ASP B 1 129 ? 8.789 20.031 15.234 1 78.81 129 ASP B N 1
ATOM 2302 C CA . ASP B 1 129 ? 9.5 20.312 13.992 1 78.81 129 ASP B CA 1
ATOM 2303 C C . ASP B 1 129 ? 8.812 19.625 12.805 1 78.81 129 ASP B C 1
ATOM 2305 O O . ASP B 1 129 ? 9.477 19 11.977 1 78.81 129 ASP B O 1
ATOM 2309 N N . SER B 1 130 ? 7.578 19.797 12.758 1 79.12 130 SER B N 1
ATOM 2310 C CA . SER B 1 130 ? 6.629 19.031 11.945 1 79.12 130 SER B CA 1
ATOM 2311 C C . SER B 1 130 ? 6.762 19.391 10.469 1 79.12 130 SER B C 1
ATOM 2313 O O . SER B 1 130 ? 7.004 20.547 10.117 1 79.12 130 SER B O 1
ATOM 2315 N N . SER B 1 131 ? 6.684 18.328 9.688 1 88.44 131 SER B N 1
ATOM 2316 C CA . SER B 1 131 ? 6.512 18.5 8.25 1 88.44 131 SER B CA 1
ATOM 2317 C C . SER B 1 131 ? 5.145 19.094 7.918 1 88.44 131 SER B C 1
ATOM 2319 O O . SER B 1 131 ? 4.852 19.359 6.754 1 88.44 131 SER B O 1
ATOM 2321 N N . THR B 1 132 ? 4.387 19.406 8.922 1 94.44 132 THR B N 1
ATOM 2322 C CA . THR B 1 132 ? 3.035 19.953 8.805 1 94.44 132 THR B CA 1
ATOM 2323 C C . THR B 1 132 ? 2.906 21.25 9.594 1 94.44 132 THR B C 1
ATOM 2325 O O . THR B 1 132 ? 3.326 21.328 10.75 1 94.44 132 THR B O 1
ATOM 2328 N N . ASP B 1 133 ? 2.365 22.281 8.891 1 94.62 133 ASP B N 1
ATOM 2329 C CA . ASP B 1 133 ? 2.258 23.531 9.641 1 94.62 133 ASP B CA 1
ATOM 2330 C C . ASP B 1 133 ? 0.803 23.969 9.75 1 94.62 133 ASP B C 1
ATOM 2332 O O . ASP B 1 133 ? 0.507 24.984 10.398 1 94.62 133 ASP B O 1
ATOM 2336 N N . ALA B 1 134 ? -0.121 23.266 9.148 1 95.5 134 ALA B N 1
ATOM 2337 C CA . ALA B 1 134 ? -1.545 23.562 9.273 1 95.5 134 ALA B CA 1
ATOM 2338 C C . ALA B 1 134 ? -2.389 22.312 9.07 1 95.5 134 ALA B C 1
ATOM 2340 O O . ALA B 1 134 ? -1.959 21.375 8.406 1 95.5 134 ALA B O 1
ATOM 2341 N N . VAL B 1 135 ? -3.529 22.281 9.688 1 97.38 135 VAL B N 1
ATOM 2342 C CA . VAL B 1 135 ? -4.555 21.25 9.516 1 97.38 135 VAL B CA 1
ATOM 2343 C C . VAL B 1 135 ? -5.934 21.906 9.453 1 97.38 135 VAL B C 1
ATOM 2345 O O . VAL B 1 135 ? -6.262 22.75 10.289 1 97.38 135 VAL B O 1
ATOM 2348 N N . GLU B 1 136 ? -6.727 21.562 8.375 1 96.62 136 GLU B N 1
ATOM 2349 C CA . GLU B 1 136 ? -8 22.234 8.164 1 96.62 136 GLU B CA 1
ATOM 2350 C C . GLU B 1 136 ? -9.023 21.297 7.531 1 96.62 136 GLU B C 1
ATOM 2352 O O . GLU B 1 136 ? -8.672 20.438 6.719 1 96.62 136 GLU B O 1
ATOM 2357 N N . TRP B 1 137 ? -10.195 21.484 7.988 1 97.81 137 TRP B N 1
ATOM 2358 C CA . TRP B 1 137 ? -11.312 20.984 7.207 1 97.81 137 TRP B CA 1
ATOM 2359 C C . TRP B 1 137 ? -11.602 21.891 6.016 1 97.81 137 TRP B C 1
ATOM 2361 O O . TRP B 1 137 ? -11.844 23.078 6.184 1 97.81 137 TRP B O 1
ATOM 2371 N N . ILE B 1 138 ? -11.625 21.359 4.855 1 96.25 138 ILE B N 1
ATOM 2372 C CA . ILE B 1 138 ? -11.852 22.172 3.66 1 96.25 138 ILE B CA 1
ATOM 2373 C C . ILE B 1 138 ? -13.023 21.594 2.869 1 96.25 138 ILE B C 1
ATOM 2375 O O . ILE B 1 138 ? -13.125 20.391 2.672 1 96.25 138 ILE B O 1
ATOM 2379 N N . ASN B 1 139 ? -13.914 22.469 2.439 1 95.31 139 ASN B N 1
ATOM 2380 C CA . ASN B 1 139 ? -15.023 22.047 1.602 1 95.31 139 ASN B CA 1
ATOM 2381 C C . ASN B 1 139 ? -14.539 21.391 0.311 1 95.31 139 ASN B C 1
ATOM 2383 O O . ASN B 1 139 ? -13.734 21.969 -0.416 1 95.31 139 ASN B O 1
ATOM 2387 N N . ILE B 1 140 ? -15.039 20.219 0.042 1 94.44 140 ILE B N 1
ATOM 2388 C CA . ILE B 1 140 ? -14.609 19.469 -1.129 1 94.44 140 ILE B CA 1
ATOM 2389 C C . ILE B 1 140 ? -14.906 20.266 -2.396 1 94.44 140 ILE B C 1
ATOM 2391 O O . ILE B 1 140 ? -14.086 20.312 -3.316 1 94.44 140 ILE B O 1
ATOM 2395 N N . ASP B 1 141 ? -16.016 20.938 -2.434 1 89.62 141 ASP B N 1
ATOM 2396 C CA . ASP B 1 141 ? -16.422 21.703 -3.605 1 89.62 141 ASP B CA 1
ATOM 2397 C C . ASP B 1 141 ? -15.492 22.906 -3.82 1 89.62 141 ASP B C 1
ATOM 2399 O O . ASP B 1 141 ? -15.352 23.391 -4.941 1 89.62 141 ASP B O 1
ATOM 2403 N N . ALA B 1 142 ? -14.859 23.359 -2.803 1 88.25 142 ALA B N 1
ATOM 2404 C CA . ALA B 1 142 ? -13.961 24.5 -2.873 1 88.25 142 ALA B CA 1
ATOM 2405 C C . ALA B 1 142 ? -12.578 24.094 -3.357 1 88.25 142 ALA B C 1
ATOM 2407 O O . ALA B 1 142 ? -11.82 24.906 -3.869 1 88.25 142 ALA B O 1
ATOM 2408 N N . LEU B 1 143 ? -12.211 22.828 -3.102 1 86.44 143 LEU B N 1
ATOM 2409 C CA . LEU B 1 143 ? -10.875 22.359 -3.445 1 86.44 143 LEU B CA 1
ATOM 2410 C C . LEU B 1 143 ? -10.664 22.391 -4.957 1 86.44 143 LEU B C 1
ATOM 2412 O O . LEU B 1 143 ? -9.531 22.547 -5.422 1 86.44 143 LEU B O 1
ATOM 2416 N N . GLY B 1 144 ? -11.672 22.281 -5.699 1 68.38 144 GLY B N 1
ATOM 2417 C CA . GLY B 1 144 ? -11.555 22.344 -7.145 1 68.38 144 GLY B CA 1
ATOM 2418 C C . GLY B 1 144 ? -11.398 23.766 -7.664 1 68.38 144 GLY B C 1
ATOM 2419 O O . GLY B 1 144 ? -11.023 23.969 -8.82 1 68.38 144 GLY B O 1
ATOM 2420 N N . LYS B 1 145 ? -11.672 24.719 -6.863 1 68.88 145 LYS B N 1
ATOM 2421 C CA . LYS B 1 145 ? -11.758 26.094 -7.324 1 68.88 145 LYS B CA 1
ATOM 2422 C C . LYS B 1 145 ? -10.672 26.953 -6.68 1 68.88 145 LYS B C 1
ATOM 2424 O O . LYS B 1 145 ? -10.508 28.125 -7.027 1 68.88 145 LYS B O 1
ATOM 2429 N N . THR B 1 146 ? -9.898 26.406 -5.836 1 67.31 146 THR B N 1
ATOM 2430 C CA . THR B 1 146 ? -9 27.188 -4.992 1 67.31 146 THR B CA 1
ATOM 2431 C C . THR B 1 146 ? -7.602 27.234 -5.59 1 67.31 146 THR B C 1
ATOM 2433 O O . THR B 1 146 ? -7.277 26.453 -6.488 1 67.31 146 THR B O 1
ATOM 2436 N N . ASP B 1 147 ? -6.863 28.25 -5.062 1 80.75 147 ASP B N 1
ATOM 2437 C CA . ASP B 1 147 ? -5.449 28.406 -5.387 1 80.75 147 ASP B CA 1
ATOM 2438 C C . ASP B 1 147 ? -4.59 27.406 -4.621 1 80.75 147 ASP B C 1
ATOM 2440 O O . ASP B 1 147 ? -3.369 27.375 -4.781 1 80.75 147 ASP B O 1
ATOM 2444 N N . ARG B 1 148 ? -5.199 26.656 -3.857 1 86.19 148 ARG B N 1
ATOM 2445 C CA . ARG B 1 148 ? -4.449 25.656 -3.107 1 86.19 148 ARG B CA 1
ATOM 2446 C C . ARG B 1 148 ? -3.879 24.578 -4.035 1 86.19 148 ARG B C 1
ATOM 2448 O O . ARG B 1 148 ? -4.613 23.969 -4.812 1 86.19 148 ARG B O 1
ATOM 2455 N N . VAL B 1 149 ? -2.613 24.438 -3.889 1 92.81 149 VAL B N 1
ATOM 2456 C CA . VAL B 1 149 ? -1.954 23.391 -4.66 1 92.81 149 VAL B CA 1
ATOM 2457 C C . VAL B 1 149 ? -2.006 22.078 -3.889 1 92.81 149 VAL B C 1
ATOM 2459 O O . VAL B 1 149 ? -1.6 22.016 -2.725 1 92.81 149 VAL B O 1
ATOM 2462 N N . LEU B 1 150 ? -2.547 21.047 -4.512 1 95.56 150 LEU B N 1
ATOM 2463 C CA . LEU B 1 150 ? -2.734 19.75 -3.883 1 95.56 150 LEU B CA 1
ATOM 2464 C C . LEU B 1 150 ? -1.624 18.781 -4.289 1 95.56 150 LEU B C 1
ATOM 2466 O O . LEU B 1 150 ? -1.163 18.797 -5.43 1 95.56 150 LEU B O 1
ATOM 2470 N N . THR B 1 151 ? -1.165 17.984 -3.318 1 95.94 151 THR B N 1
ATOM 2471 C CA . THR B 1 151 ? -0.278 16.875 -3.654 1 95.94 151 THR B CA 1
ATOM 2472 C C . THR B 1 151 ? -1.016 15.82 -4.477 1 95.94 151 THR B C 1
ATOM 2474 O O . THR B 1 151 ? -2.236 15.891 -4.637 1 95.94 151 THR B O 1
ATOM 2477 N N . ASN B 1 152 ? -0.242 14.828 -4.965 1 95.94 152 ASN B N 1
ATOM 2478 C CA . ASN B 1 152 ? -0.817 13.75 -5.77 1 95.94 152 ASN B CA 1
ATOM 2479 C C . ASN B 1 152 ? -1.83 12.938 -4.973 1 95.94 152 ASN B C 1
ATOM 2481 O O . ASN B 1 152 ? -2.871 12.539 -5.504 1 95.94 152 ASN B O 1
ATOM 2485 N N . VAL B 1 153 ? -1.564 12.648 -3.73 1 98 153 VAL B N 1
ATOM 2486 C CA . VAL B 1 153 ? -2.473 11.836 -2.928 1 98 153 VAL B CA 1
ATOM 2487 C C . VAL B 1 153 ? -3.75 12.625 -2.641 1 98 153 VAL B C 1
ATOM 2489 O O . VAL B 1 153 ? -4.848 12.055 -2.635 1 98 153 VAL B O 1
ATOM 2492 N N . ALA B 1 154 ? -3.652 13.93 -2.41 1 97.12 154 ALA B N 1
ATOM 2493 C CA . ALA B 1 154 ? -4.836 14.758 -2.189 1 97.12 154 ALA B CA 1
ATOM 2494 C C . ALA B 1 154 ? -5.684 14.852 -3.455 1 97.12 154 ALA B C 1
ATOM 2496 O O . ALA B 1 154 ? -6.914 14.805 -3.391 1 97.12 154 ALA B O 1
ATOM 2497 N N . LYS B 1 155 ? -5.012 14.992 -4.586 1 95.94 155 LYS B N 1
ATOM 2498 C CA . LYS B 1 155 ? -5.738 15.023 -5.852 1 95.94 155 LYS B CA 1
ATOM 2499 C C . LYS B 1 155 ? -6.484 13.711 -6.086 1 95.94 155 LYS B C 1
ATOM 2501 O O . LYS B 1 155 ? -7.629 13.719 -6.543 1 95.94 155 LYS B O 1
ATOM 2506 N N . ALA B 1 156 ? -5.812 12.625 -5.797 1 96.75 156 ALA B N 1
ATOM 2507 C CA . ALA B 1 156 ? -6.449 11.32 -5.957 1 96.75 156 ALA B CA 1
ATOM 2508 C C . ALA B 1 156 ? -7.676 11.195 -5.059 1 96.75 156 ALA B C 1
ATOM 2510 O O . ALA B 1 156 ? -8.719 10.688 -5.488 1 96.75 156 ALA B O 1
ATOM 2511 N N . ALA B 1 157 ? -7.551 11.625 -3.85 1 96.5 157 ALA B N 1
ATOM 2512 C CA . ALA B 1 157 ? -8.68 11.602 -2.926 1 96.5 157 ALA B CA 1
ATOM 2513 C C . ALA B 1 157 ? -9.836 12.445 -3.451 1 96.5 157 ALA B C 1
ATOM 2515 O O . ALA B 1 157 ? -10.992 12.031 -3.396 1 96.5 157 ALA B O 1
ATOM 2516 N N . LEU B 1 158 ? -9.484 13.609 -3.932 1 94.81 158 LEU B N 1
ATOM 2517 C CA . LEU B 1 158 ? -10.516 14.492 -4.469 1 94.81 158 LEU B CA 1
ATOM 2518 C C . LEU B 1 158 ? -11.25 13.836 -5.629 1 94.81 158 LEU B C 1
ATOM 2520 O O . LEU B 1 158 ? -12.484 13.898 -5.711 1 94.81 158 LEU B O 1
ATOM 2524 N N . THR B 1 159 ? -10.523 13.234 -6.5 1 94.62 159 THR B N 1
ATOM 2525 C CA . THR B 1 159 ? -11.109 12.531 -7.633 1 94.62 159 THR B CA 1
ATOM 2526 C C . THR B 1 159 ? -12.062 11.438 -7.152 1 94.62 159 THR B C 1
ATOM 2528 O O . THR B 1 159 ? -13.18 11.305 -7.672 1 94.62 159 THR B O 1
ATOM 2531 N N . LEU B 1 160 ? -11.695 10.688 -6.16 1 94.56 160 LEU B N 1
ATOM 2532 C CA . LEU B 1 160 ? -12.531 9.625 -5.609 1 94.56 160 LEU B CA 1
ATOM 2533 C C . LEU B 1 160 ? -13.812 10.195 -5.008 1 94.56 160 LEU B C 1
ATOM 2535 O O . LEU B 1 160 ? -14.891 9.633 -5.199 1 94.56 160 LEU B O 1
ATOM 2539 N N . LEU B 1 161 ? -13.672 11.258 -4.316 1 94.25 161 LEU B N 1
ATOM 2540 C CA . LEU B 1 161 ? -14.781 11.82 -3.561 1 94.25 161 LEU B CA 1
ATOM 2541 C C . LEU B 1 161 ? -15.773 12.516 -4.488 1 94.25 161 LEU B C 1
ATOM 2543 O O . LEU B 1 161 ? -16.938 12.688 -4.137 1 94.25 161 LEU B O 1
ATOM 2547 N N . THR B 1 162 ? -15.297 12.93 -5.637 1 91.38 162 THR B N 1
ATOM 2548 C CA . THR B 1 162 ? -16.172 13.641 -6.559 1 91.38 162 THR B CA 1
ATOM 2549 C C . THR B 1 162 ? -16.797 12.68 -7.574 1 91.38 162 THR B C 1
ATOM 2551 O O . THR B 1 162 ? -17.797 13 -8.211 1 91.38 162 THR B O 1
ATOM 2554 N N . ALA B 1 163 ? -16.109 11.523 -7.977 1 83.5 163 ALA B N 1
ATOM 2555 C CA . ALA B 1 163 ? -16.656 10.5 -8.867 1 83.5 163 ALA B CA 1
ATOM 2556 C C . ALA B 1 163 ? -17.781 9.727 -8.188 1 83.5 163 ALA B C 1
ATOM 2558 O O . ALA B 1 163 ? -18.703 9.25 -8.852 1 83.5 163 ALA B O 1
ATOM 2559 N N . ALA B 1 164 ? -17.531 9.195 -6.922 1 64.44 164 ALA B N 1
ATOM 2560 C CA . ALA B 1 164 ? -18.438 8.273 -6.246 1 64.44 164 ALA B CA 1
ATOM 2561 C C . ALA B 1 164 ? -19.781 8.93 -5.953 1 64.44 164 ALA B C 1
ATOM 2563 O O . ALA B 1 164 ? -19.828 10.055 -5.438 1 64.44 164 ALA B O 1
ATOM 2564 N N . PRO B 1 165 ? -20.828 8.398 -6.613 1 55.78 165 PRO B N 1
ATOM 2565 C CA . PRO B 1 165 ? -22.109 8.898 -6.141 1 55.78 165 PRO B CA 1
ATOM 2566 C C . PRO B 1 165 ? -22.266 8.805 -4.625 1 55.78 165 PRO B C 1
ATOM 2568 O O . PRO B 1 165 ? -21.562 8.023 -3.979 1 55.78 165 PRO B O 1
ATOM 2571 N N . SER B 1 166 ? -23.078 9.688 -3.932 1 46.06 166 SER B N 1
ATOM 2572 C CA . SER B 1 166 ? -23.375 9.812 -2.506 1 46.06 166 SER B CA 1
ATOM 2573 C C . SER B 1 166 ? -23.484 8.438 -1.847 1 46.06 166 SER B C 1
ATOM 2575 O O . SER B 1 166 ? -23.203 8.289 -0.659 1 46.06 166 SER B O 1
ATOM 2577 N N . ALA B 1 167 ? -23.969 7.445 -2.459 1 42.28 167 ALA B N 1
ATOM 2578 C CA . ALA B 1 167 ? -24.344 6.164 -1.859 1 42.28 167 ALA B CA 1
ATOM 2579 C C . ALA B 1 167 ? -23.109 5.305 -1.609 1 42.28 167 ALA B C 1
ATOM 2581 O O . ALA B 1 167 ? -23.172 4.324 -0.859 1 42.28 167 ALA B O 1
ATOM 2582 N N . MET B 1 168 ? -22.062 5.254 -2.281 1 40.16 168 MET B N 1
ATOM 2583 C CA . MET B 1 168 ? -20.875 4.422 -2.133 1 40.16 168 MET B CA 1
ATOM 2584 C C . MET B 1 168 ? -19.859 5.086 -1.209 1 40.16 168 MET B C 1
A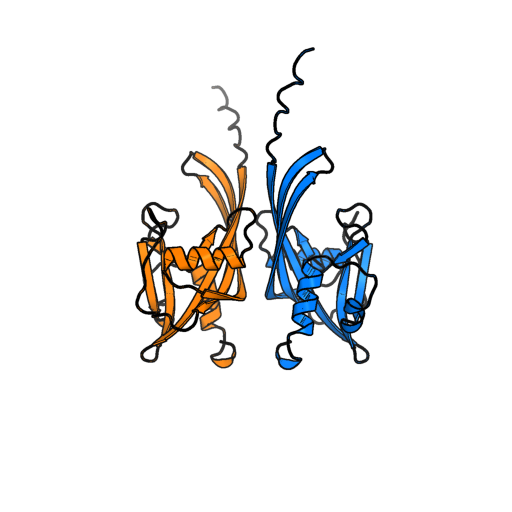TOM 2586 O O . MET B 1 168 ? -18.766 4.566 -1.012 1 40.16 168 MET B O 1
ATOM 2590 N N . ARG B 1 169 ? -20.203 6.238 -0.734 1 37.28 169 ARG B N 1
ATOM 2591 C CA . ARG B 1 169 ? -19.406 6.988 0.232 1 37.28 169 ARG B CA 1
ATOM 2592 C C . ARG B 1 169 ? -19.75 6.582 1.66 1 37.28 169 ARG B C 1
ATOM 2594 O O . ARG B 1 169 ? -20.906 6.246 1.954 1 37.28 169 ARG B O 1
#

Solvent-accessible surface area (backbone atoms only — not comparable to full-atom values): 18819 Å² total; per-residue (Å²): 134,80,75,82,78,84,78,73,76,78,75,58,46,79,44,76,47,54,26,15,25,37,47,44,69,47,80,53,96,91,35,53,26,36,47,32,26,25,29,16,80,88,39,91,61,48,66,25,32,30,43,38,34,40,70,41,56,92,74,50,41,54,64,55,26,24,32,51,32,25,25,31,51,34,56,43,56,47,43,73,74,39,46,58,46,76,44,66,46,67,49,74,47,64,46,97,87,66,48,47,27,37,36,24,42,36,35,42,32,21,37,37,44,70,49,86,90,64,63,88,80,70,64,40,69,63,46,75,95,38,63,52,72,44,67,45,77,39,48,54,79,49,61,79,72,48,89,68,47,63,36,72,67,32,47,51,50,49,51,52,65,69,67,49,57,81,82,84,103,135,82,74,81,77,83,78,74,75,78,76,55,45,79,44,78,48,53,25,14,25,36,49,41,71,47,81,54,98,91,34,53,26,36,48,31,26,24,29,17,82,88,40,91,60,48,66,24,32,29,43,39,34,41,72,41,57,90,73,51,42,54,67,57,26,24,33,52,32,25,26,32,51,34,56,45,58,48,45,72,74,40,44,58,45,75,46,67,46,67,50,73,48,65,45,98,85,66,48,48,28,38,36,24,43,36,38,42,31,22,38,36,42,70,49,86,89,63,63,88,80,70,64,39,69,63,46,75,95,38,65,52,71,45,66,45,78,40,47,54,81,49,61,79,73,47,89,68,46,62,36,72,66,31,47,52,49,51,50,53,65,69,68,49,58,80,81,82,103

Secondary structure (DSSP, 8-state):
----------PPEEEEEEEEEEE-EEEETTEEEEEEEEE-TTSTTTT-EE-SEEEPPTT--HHHHHHHHHHHHHS--EEEEEEEEEEEEEEEEE-TTS-EEEEEEEEEEEEEEEPTT--TT------TT-SEEEEEEEEHHHHTTSSPPBPHHHHHHHHHHHHS-GGG-/----------PPEEEEEEEEEEE-EEEETTEEEEEEEEE-TTSTTTT-EE-SEEEPPTT--HHHHHHHHHHHHHS--EEEEEEEEEEEEEEEEE-TTS-EEEEEEEEEEEEEEEPTT--TT------TT-SEEEEEEEEHHHHTTSSPPBPHHHHHHHHHHHHS-GGG-

Foldseek 3Di:
DDDPDDPPPQDAAEEEFEKEFEWDWDDDPNFIWTKWFAFDCVDPRHQAIEGQITTDDVVDDNQVRHQVSCCQAWVFGKGFDDFDDKDKDWDFDADPVRGTHGYIYIYTYTYIGTDPPDDNVPTDNNHDVDSTDDIDIDGLVCVVVDPHHHDPNRVVVSVSVVPDDPPVD/DDDPDPPPPQDAAEEEFEKEFEWDWDDDPNFIWTKWFAFDCVDPRHQAIEGQITTDDVVDDSQVRHQVSCCQAWVFGKGFDDFDDKDKDWDFDADPVRGTHGYIYIYTYTYIGTDPPDDNPPTDNNHDVDSTDDMDIDGLVCVVVDPHHHDPNRVVVSVSVVPDDPPVD

Nearest PDB structures (foldseek):
  6dt3-assembly1_A  TM=8.130E-01  e=6.601E-09  Klebsiella pneumoniae subsp. pneumoniae NTUH-K2044
  3n77-assembly1_A  TM=8.009E-01  e=6.214E-09  Salmonella enteri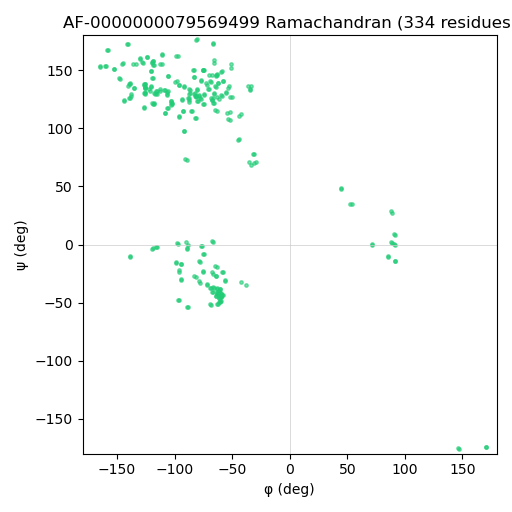ca subsp. enterica serovar Typhimurium
  1soi-assembly1_A-2  TM=7.021E-01  e=4.879E-09  Deinococcus radiodurans
  1su2-assembly1_B  TM=6.750E-01  e=2.993E-08  Deinococcus radiodurans
  3gwy-assembly1_B  TM=7.657E-01  e=3.362E-07  Bacteroides fragilis NCTC 9343

pLDDT: mean 90.38, std 15.01, range [30.72, 98.94]

InterPro domains:
  IPR000086 NUDIX hydrolase domain [PF00293] (22-145)
  IPR000086 NUDIX hydrolase domain [PS51462] (15-164)
  IPR015797 NUDIX hydrolase-like domain superfamily [SSF55811] (13-145)
  IPR020476 NUDIX hydrolase [PR00502] (49-63)
  IPR020476 NUDIX hydrolase [PR00502] (63-78)

Organism: NCBI:txid1891644